Protein AF-A0A419HDY7-F1 (afdb_monomer_lite)

pLDDT: mean 82.27, std 14.5, range [32.28, 96.94]

Foldseek 3Di:
DVPLVVQLVVCVVVVVVVSNVVSVVVVVVVVVVVVVVVPDDDDPPPPPPDPDACLVCDDCVNCVPPDPVRLVVVLVVCVVSVNVSNNVSSVVNSVVVVVVVVVVVVVVVVVVVVVVVVVVVVVVVCCVPVPVPCPDCVPDVLPNPVPPDDPLRSLVVVVLVVLVVLVVVLCVQVVNQFWDPVLVVVVPDSSCLLADFLVVVVHTTDPSNLVVCLVPNRQYSLNSVCVVPVDPVSVVVRVVRCVSGSNPSDD

Radius of gyration: 37.35 Å; chains: 1; bounding box: 82×57×92 Å

Secondary structure (DSSP, 8-state):
-HHHHHHHHHHHHTT-HHHHHHHHHHHHHHHHHHHHHHSS------PPPPPPPGGGG--HHHHTT--HHHHHHHHHHHHHHT-HHHHHHHHHHHHHHHHHHHHHHHHHHHHHHHHHHHHHHHHHHHHHHTSTT--STTT-GGG-TTS---HHHHHHHHHHHHHHHHHHHHHHHTTT--B-HHHHHTT--TTHHHHS-HHHHHHHB-HHHHHHHHHH----HHHHHHHHH--HHHHHHHHHHHHHTTTT---

Sequence (251 aa):
MAKYERKLQAANAAEDWDRVDRYAGFVERDSTMLEEIDGGPGYGLTPPAVPESMAAGYTWESTIDWTDEQLSTAYVERIESGDEAAADVLEQLMNQRDQLDRNRDAAIATMLQERQDQERAAFDSWTTQTGNGDLSPLSNPSRRPERRRSPDQVCREEYDTYVSMSYLSAEQDCRGHLLSAEGQARGVDPQTLFSGPARIAEKYASDELKSWWGRNGRVTYIEWKYQWFGRESDRVAARSAKHASYGEYVA

Structure (mmCIF, N/CA/C/O backbone):
data_AF-A0A419HDY7-F1
#
_entry.id   AF-A0A419HDY7-F1
#
loop_
_atom_site.group_PDB
_atom_site.id
_atom_site.type_symbol
_atom_site.label_atom_id
_atom_site.label_alt_id
_atom_site.label_comp_id
_atom_site.label_asym_id
_atom_site.label_entity_id
_atom_site.label_seq_id
_atom_site.pdbx_PDB_ins_code
_atom_site.Cartn_x
_atom_site.Cartn_y
_atom_site.Cartn_z
_atom_site.occupancy
_atom_site.B_iso_or_equiv
_atom_site.auth_seq_id
_atom_site.auth_comp_id
_atom_site.auth_asym_id
_atom_site.auth_atom_id
_atom_site.pdbx_PDB_model_num
ATOM 1 N N . MET A 1 1 ? 34.251 -9.701 -52.463 1.00 58.19 1 MET A N 1
ATOM 2 C CA . MET A 1 1 ? 34.113 -8.305 -52.967 1.00 58.19 1 MET A CA 1
ATOM 3 C C . MET A 1 1 ? 32.663 -7.859 -53.230 1.00 58.19 1 MET A C 1
ATOM 5 O O . MET A 1 1 ? 32.088 -7.263 -52.329 1.00 58.19 1 MET A O 1
ATOM 9 N N . ALA A 1 2 ? 31.998 -8.188 -54.352 1.00 69.25 2 ALA A N 1
ATOM 10 C CA . ALA A 1 2 ? 30.709 -7.551 -54.726 1.00 69.25 2 ALA A CA 1
ATOM 11 C C . ALA A 1 2 ? 29.505 -7.757 -53.763 1.00 69.25 2 ALA A C 1
ATOM 13 O O . ALA A 1 2 ? 28.524 -7.013 -53.830 1.00 69.25 2 ALA A O 1
ATOM 14 N N . LYS A 1 3 ? 29.539 -8.769 -52.879 1.00 75.19 3 LYS A N 1
ATOM 15 C CA . LYS A 1 3 ? 28.457 -9.074 -51.915 1.00 75.19 3 LYS A CA 1
ATOM 16 C C . LYS A 1 3 ? 28.459 -8.103 -50.727 1.00 75.19 3 LYS A C 1
ATOM 18 O O . LYS A 1 3 ? 27.405 -7.566 -50.390 1.00 75.19 3 LYS A O 1
ATOM 23 N N . TYR A 1 4 ? 29.624 -7.854 -50.123 1.00 84.44 4 TYR A N 1
ATOM 24 C CA . TYR A 1 4 ? 29.740 -6.953 -48.970 1.00 84.44 4 TYR A CA 1
ATOM 25 C C . TYR A 1 4 ? 29.685 -5.485 -49.376 1.00 84.44 4 TYR A C 1
ATOM 27 O O . TYR A 1 4 ? 29.141 -4.694 -48.623 1.00 84.44 4 TYR A O 1
ATOM 35 N N . GLU A 1 5 ? 30.109 -5.128 -50.589 1.00 84.31 5 GLU A N 1
ATOM 36 C CA . GLU A 1 5 ? 29.936 -3.765 -51.108 1.00 84.31 5 GLU A CA 1
ATOM 37 C C . GLU A 1 5 ? 28.459 -3.361 -51.201 1.00 84.31 5 GLU A C 1
ATOM 39 O O . GLU A 1 5 ? 28.095 -2.258 -50.804 1.00 84.31 5 GLU A O 1
ATOM 44 N N . ARG A 1 6 ? 27.573 -4.263 -51.652 1.00 86.12 6 ARG A N 1
ATOM 45 C CA . ARG A 1 6 ? 26.125 -3.987 -51.686 1.00 86.12 6 ARG A CA 1
ATOM 46 C C . ARG A 1 6 ? 25.520 -3.887 -50.287 1.00 86.12 6 ARG A C 1
ATOM 48 O O . ARG A 1 6 ? 24.673 -3.028 -50.061 1.00 86.12 6 ARG A O 1
ATOM 55 N N . LYS A 1 7 ? 25.944 -4.748 -49.352 1.00 86.94 7 LYS A N 1
ATOM 56 C CA . LYS A 1 7 ? 25.483 -4.704 -47.952 1.00 86.94 7 LYS A CA 1
ATOM 57 C C . LYS A 1 7 ? 25.999 -3.450 -47.228 1.00 86.94 7 LYS A C 1
ATOM 59 O O . LYS A 1 7 ? 25.231 -2.820 -46.510 1.00 86.94 7 LYS A O 1
ATOM 64 N N . LEU A 1 8 ? 27.237 -3.033 -47.494 1.00 88.12 8 LEU A N 1
ATOM 65 C CA . LEU A 1 8 ? 27.833 -1.785 -47.014 1.00 88.12 8 LEU A CA 1
ATOM 66 C C . LEU A 1 8 ? 27.081 -0.566 -47.562 1.00 88.12 8 LEU A C 1
ATOM 68 O O . LEU A 1 8 ? 26.732 0.330 -46.802 1.00 88.12 8 LEU A O 1
ATOM 72 N N . GLN A 1 9 ? 26.765 -0.555 -48.860 1.00 87.81 9 GLN A N 1
ATOM 73 C CA . GLN A 1 9 ? 25.963 0.507 -49.478 1.00 87.81 9 GLN A CA 1
ATOM 74 C C . GLN A 1 9 ? 24.548 0.583 -48.889 1.00 87.81 9 GLN A C 1
ATOM 76 O O . GLN A 1 9 ? 24.058 1.681 -48.635 1.00 87.81 9 GLN A O 1
ATOM 81 N N . ALA A 1 10 ? 23.905 -0.560 -48.634 1.00 88.31 10 ALA A N 1
ATOM 82 C CA . ALA A 1 10 ? 22.583 -0.609 -48.012 1.00 88.31 10 ALA A CA 1
ATOM 83 C C . ALA A 1 10 ? 22.602 -0.150 -46.542 1.00 88.31 10 ALA A C 1
ATOM 85 O O . ALA A 1 10 ? 21.722 0.603 -46.137 1.00 88.31 10 ALA A O 1
ATOM 86 N N . ALA A 1 11 ? 23.613 -0.552 -45.764 1.00 87.25 11 ALA A N 1
ATOM 87 C CA . ALA A 1 11 ? 2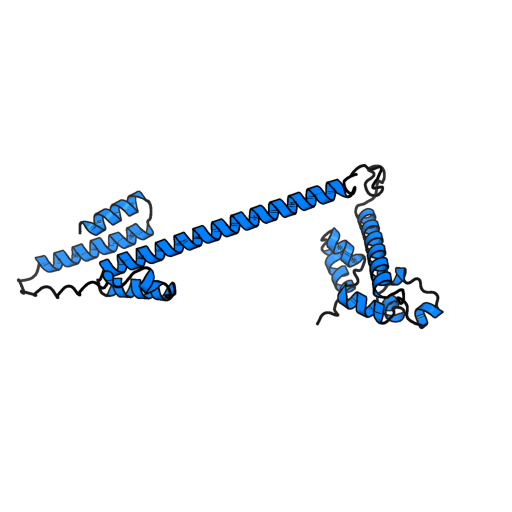3.792 -0.111 -44.379 1.00 87.25 11 ALA A CA 1
ATOM 88 C C . ALA A 1 11 ? 24.078 1.396 -44.291 1.00 87.25 11 ALA A C 1
ATOM 90 O O . ALA A 1 11 ? 23.487 2.089 -43.468 1.00 87.25 11 ALA A O 1
ATOM 91 N N . ASN A 1 12 ? 24.908 1.917 -45.200 1.00 88.69 12 ASN A N 1
ATOM 92 C CA . ASN A 1 12 ? 25.199 3.345 -45.295 1.00 88.69 12 ASN A CA 1
ATOM 93 C C . ASN A 1 12 ? 23.947 4.158 -45.673 1.00 88.69 12 ASN A C 1
ATOM 95 O O . ASN A 1 12 ? 23.689 5.207 -45.096 1.00 88.69 12 ASN A O 1
ATOM 99 N N . ALA A 1 13 ? 23.119 3.650 -46.593 1.00 91.31 13 ALA A N 1
ATOM 100 C CA . ALA A 1 13 ? 21.850 4.285 -46.955 1.00 91.31 13 ALA A CA 1
ATOM 101 C C . ALA A 1 13 ? 20.815 4.293 -45.811 1.00 91.31 13 ALA A C 1
ATOM 103 O O . ALA A 1 13 ? 19.910 5.124 -45.823 1.00 91.31 13 ALA A O 1
ATOM 104 N N . ALA A 1 14 ? 20.938 3.376 -44.848 1.00 88.81 14 ALA A N 1
ATOM 105 C CA . ALA A 1 14 ? 20.083 3.279 -43.667 1.00 88.81 14 ALA A CA 1
ATOM 106 C C . ALA A 1 14 ? 20.657 3.996 -42.428 1.00 88.81 14 ALA A C 1
ATOM 108 O O . ALA A 1 14 ? 20.037 3.934 -41.370 1.00 88.81 14 ALA A O 1
ATOM 109 N N . GLU A 1 15 ? 21.825 4.643 -42.549 1.00 93.12 15 GLU A N 1
ATOM 110 C CA . GLU A 1 15 ? 22.557 5.289 -41.444 1.00 93.12 15 GLU A CA 1
ATOM 111 C C . GLU A 1 15 ? 22.852 4.344 -40.253 1.00 93.12 15 GLU A C 1
ATOM 113 O O . GLU A 1 15 ? 23.009 4.776 -39.111 1.00 93.12 15 GLU A O 1
ATOM 118 N N . ASP A 1 16 ? 22.952 3.036 -40.517 1.00 90.31 16 ASP A N 1
ATOM 119 C CA . ASP A 1 16 ? 23.250 1.994 -39.525 1.00 90.31 16 ASP A CA 1
ATOM 120 C C . ASP A 1 16 ? 24.775 1.824 -39.392 1.00 90.31 16 ASP A C 1
ATOM 122 O O . ASP A 1 16 ? 25.395 0.958 -40.019 1.00 90.31 16 ASP A O 1
ATOM 126 N N . TRP A 1 17 ? 25.394 2.722 -38.617 1.00 85.12 17 TRP A N 1
ATOM 127 C CA . TRP A 1 17 ? 26.853 2.841 -38.494 1.00 85.12 17 TRP A CA 1
ATOM 128 C C . TRP A 1 17 ? 27.533 1.591 -37.920 1.00 85.12 17 TRP A C 1
ATOM 130 O O . TRP A 1 17 ? 28.636 1.253 -38.350 1.00 85.12 17 TRP A O 1
ATOM 140 N N . ASP A 1 18 ? 26.855 0.853 -37.037 1.00 84.19 18 ASP A N 1
ATOM 141 C CA . ASP A 1 18 ? 27.367 -0.405 -36.479 1.00 84.19 18 ASP A CA 1
ATOM 142 C C . ASP A 1 18 ? 27.473 -1.492 -37.562 1.00 84.19 18 ASP A C 1
ATOM 144 O O . ASP A 1 18 ? 28.437 -2.266 -37.603 1.00 84.19 18 ASP A O 1
ATOM 148 N N . ARG A 1 19 ? 26.506 -1.546 -38.490 1.00 79.19 19 ARG A N 1
ATOM 149 C CA . ARG A 1 19 ? 26.596 -2.426 -39.665 1.00 79.19 19 ARG A CA 1
ATOM 150 C C . ARG A 1 19 ? 27.630 -1.951 -40.676 1.00 79.19 19 ARG A C 1
ATOM 152 O O . ARG A 1 19 ? 28.279 -2.797 -41.292 1.00 79.19 19 ARG A O 1
ATOM 159 N N . VAL A 1 20 ? 27.783 -0.641 -40.868 1.00 86.94 20 VAL A N 1
ATOM 160 C CA . VAL A 1 20 ? 28.794 -0.078 -41.779 1.00 86.94 20 VAL A CA 1
ATOM 161 C C . VAL A 1 20 ? 30.196 -0.505 -41.353 1.00 86.94 20 VAL A C 1
ATOM 163 O O . VAL A 1 20 ? 30.927 -1.049 -42.179 1.00 86.94 20 VAL A O 1
ATOM 166 N N . ASP A 1 21 ? 30.539 -0.343 -40.074 1.00 84.38 21 ASP A N 1
ATOM 167 C CA . ASP A 1 21 ? 31.865 -0.686 -39.547 1.00 84.38 21 ASP A CA 1
ATOM 168 C C . ASP A 1 21 ? 32.153 -2.191 -39.692 1.00 84.38 21 ASP A C 1
ATOM 170 O O . ASP A 1 21 ? 33.204 -2.618 -40.178 1.00 84.38 21 ASP A O 1
ATOM 174 N N . ARG A 1 22 ? 31.137 -3.016 -39.409 1.00 82.12 22 ARG A N 1
ATOM 175 C CA . ARG A 1 22 ? 31.209 -4.470 -39.580 1.00 82.12 22 ARG A CA 1
ATOM 176 C C . ARG A 1 22 ? 31.449 -4.883 -41.035 1.00 82.12 22 ARG A C 1
ATOM 178 O O . ARG A 1 22 ? 32.282 -5.750 -41.292 1.00 82.12 22 ARG A O 1
ATOM 185 N N . TYR A 1 23 ? 30.728 -4.302 -41.997 1.00 84.06 23 TYR A N 1
ATOM 186 C CA . TYR A 1 23 ? 30.897 -4.658 -43.410 1.00 84.06 23 TYR A CA 1
ATOM 187 C C . TYR A 1 23 ? 32.169 -4.073 -44.028 1.00 84.06 23 TYR A C 1
ATOM 189 O O . TYR A 1 23 ? 32.748 -4.715 -44.905 1.00 84.06 23 TYR A O 1
ATOM 197 N N . ALA A 1 24 ? 32.635 -2.913 -43.559 1.00 85.31 24 ALA A N 1
ATOM 198 C CA . ALA A 1 24 ? 33.903 -2.328 -43.985 1.00 85.31 24 ALA A CA 1
ATOM 199 C C . ALA A 1 24 ? 35.088 -3.246 -43.640 1.00 85.31 24 ALA A C 1
ATOM 201 O O . ALA A 1 24 ? 35.894 -3.551 -44.520 1.00 85.31 24 ALA A O 1
ATOM 202 N N . GLY A 1 25 ? 35.124 -3.791 -42.417 1.00 83.56 25 GLY A N 1
ATOM 203 C CA . GLY A 1 25 ? 36.164 -4.742 -42.007 1.00 83.56 25 GLY A CA 1
ATOM 204 C C . GLY A 1 25 ? 36.208 -6.019 -42.860 1.00 83.56 25 GLY A C 1
ATOM 205 O O . GLY A 1 25 ? 37.285 -6.540 -43.149 1.00 83.56 25 GLY A O 1
ATOM 206 N N . PHE A 1 26 ? 35.056 -6.511 -43.335 1.00 82.88 26 PHE A N 1
ATOM 207 C CA . PHE A 1 26 ? 35.018 -7.668 -44.239 1.00 82.88 26 PHE A CA 1
ATOM 208 C C . PHE A 1 26 ? 35.546 -7.351 -45.642 1.00 82.88 26 PHE A C 1
ATOM 210 O O . PHE A 1 26 ? 36.247 -8.178 -46.224 1.00 82.88 26 PHE A O 1
ATOM 217 N N . VAL A 1 27 ? 35.255 -6.161 -46.177 1.00 85.38 27 VAL A N 1
ATOM 218 C CA . VAL A 1 27 ? 35.777 -5.725 -47.485 1.00 85.38 27 VAL A CA 1
ATOM 219 C C . VAL A 1 27 ? 37.300 -5.564 -47.445 1.00 85.38 27 VAL A C 1
ATOM 221 O O . VAL A 1 27 ? 37.982 -6.010 -48.365 1.00 85.38 27 VAL A O 1
ATOM 224 N N . GLU A 1 28 ? 37.842 -4.987 -46.372 1.00 83.81 28 GLU A N 1
ATOM 225 C CA . GLU A 1 28 ? 39.287 -4.782 -46.201 1.00 83.81 28 GLU A CA 1
ATOM 226 C C . GLU A 1 28 ? 40.048 -6.111 -46.048 1.00 83.81 28 GLU A C 1
ATOM 228 O O . GLU A 1 28 ? 41.087 -6.322 -46.683 1.00 83.81 28 GLU A O 1
ATOM 233 N N . ARG A 1 29 ? 39.484 -7.061 -45.288 1.00 80.25 29 ARG A N 1
ATOM 234 C CA . ARG A 1 29 ? 40.041 -8.414 -45.143 1.00 80.25 29 ARG A CA 1
ATOM 235 C C . ARG A 1 29 ? 40.063 -9.169 -46.474 1.00 80.25 29 ARG A C 1
ATOM 237 O O . ARG A 1 29 ? 41.083 -9.765 -46.811 1.00 80.25 29 ARG A O 1
ATOM 244 N N . ASP A 1 30 ? 38.965 -9.120 -47.232 1.00 77.69 30 ASP A N 1
ATOM 245 C CA . ASP A 1 30 ? 38.867 -9.733 -48.565 1.00 77.69 30 ASP A CA 1
ATOM 246 C C . ASP A 1 30 ? 39.877 -9.117 -49.547 1.00 77.69 30 ASP A C 1
ATOM 248 O O . ASP A 1 30 ? 40.485 -9.839 -50.338 1.00 77.69 30 ASP A O 1
ATOM 252 N N . SER A 1 31 ? 40.065 -7.793 -49.498 1.00 78.81 31 SER A N 1
ATOM 253 C CA . SER A 1 31 ? 41.035 -7.083 -50.342 1.00 78.81 31 SER A CA 1
ATOM 254 C C . SER A 1 31 ? 42.466 -7.516 -50.030 1.00 78.81 31 SER A C 1
ATOM 256 O O . SER A 1 31 ? 43.223 -7.843 -50.940 1.00 78.81 31 SER A O 1
ATOM 258 N N . THR A 1 32 ? 42.813 -7.599 -48.744 1.00 77.06 32 THR A N 1
ATOM 259 C CA . THR A 1 32 ? 44.144 -8.033 -48.291 1.00 77.06 32 THR A CA 1
ATOM 260 C C . THR A 1 32 ? 44.438 -9.476 -48.712 1.00 77.06 32 THR A C 1
ATOM 262 O O . THR A 1 32 ? 45.524 -9.776 -49.201 1.00 77.06 32 THR A O 1
ATOM 265 N N . MET A 1 33 ? 43.447 -10.369 -48.597 1.00 73.50 33 MET A N 1
ATOM 266 C CA . MET A 1 33 ? 43.577 -11.758 -49.052 1.00 73.50 33 MET A CA 1
ATOM 267 C C . MET A 1 33 ? 43.822 -11.860 -50.563 1.00 73.50 33 MET A C 1
ATOM 269 O O . MET A 1 33 ? 44.578 -12.720 -51.008 1.00 73.50 33 MET A O 1
ATOM 273 N N . LEU A 1 34 ? 43.185 -11.000 -51.364 1.00 68.56 34 LEU A N 1
ATOM 274 C CA . LEU A 1 34 ? 43.377 -10.982 -52.816 1.00 68.56 34 LEU A CA 1
ATOM 275 C C . LEU A 1 34 ? 44.761 -10.450 -53.209 1.00 68.56 34 LEU A C 1
ATOM 277 O O . LEU A 1 34 ? 45.372 -10.998 -54.125 1.00 68.56 34 LEU A O 1
ATOM 281 N N . GLU A 1 35 ? 45.277 -9.444 -52.499 1.00 71.88 35 GLU A N 1
ATOM 282 C CA . GLU A 1 35 ? 46.638 -8.929 -52.708 1.00 71.88 35 GLU A CA 1
ATOM 283 C C . GLU A 1 35 ? 47.717 -9.972 -52.361 1.00 71.88 35 GLU A C 1
ATOM 285 O O . GLU A 1 35 ? 48.710 -10.092 -53.081 1.00 71.88 35 GLU A O 1
ATOM 290 N N . GLU A 1 36 ? 47.509 -10.792 -51.323 1.00 69.19 36 GLU A N 1
ATOM 291 C CA . GLU A 1 36 ? 48.403 -11.916 -50.996 1.00 69.19 36 GLU A CA 1
ATOM 292 C C . GLU A 1 36 ? 48.386 -13.032 -52.054 1.00 69.19 36 GLU A C 1
ATOM 294 O O . GLU A 1 36 ? 49.408 -13.686 -52.280 1.00 69.19 36 GLU A O 1
ATOM 299 N N . ILE A 1 37 ? 47.253 -13.243 -52.731 1.00 62.47 37 ILE A N 1
ATOM 300 C CA . ILE A 1 37 ? 47.113 -14.260 -53.783 1.00 62.47 37 ILE A CA 1
ATOM 301 C C . ILE A 1 37 ? 47.802 -13.825 -55.089 1.00 62.47 37 ILE A C 1
ATOM 303 O O . ILE A 1 37 ? 48.375 -14.672 -55.775 1.00 62.47 37 ILE A O 1
ATOM 307 N N . ASP A 1 38 ? 47.795 -12.531 -55.426 1.00 60.31 38 ASP A N 1
ATOM 308 C CA . ASP A 1 38 ? 48.355 -12.013 -56.689 1.00 60.31 38 ASP A CA 1
ATOM 309 C C . ASP A 1 38 ? 49.889 -11.788 -56.633 1.00 60.31 38 ASP A C 1
ATOM 311 O O . ASP A 1 38 ? 50.555 -11.666 -57.662 1.00 60.31 38 ASP A O 1
ATOM 315 N N . GLY A 1 39 ? 50.486 -11.780 -55.431 1.00 58.34 39 GLY A N 1
ATOM 316 C CA . GLY A 1 39 ? 51.917 -11.508 -55.212 1.00 58.34 39 GLY A CA 1
ATOM 317 C C . GLY A 1 39 ? 52.858 -12.723 -55.097 1.00 58.34 39 GLY A C 1
ATOM 318 O O . GLY A 1 39 ? 54.076 -12.536 -55.020 1.00 58.34 39 GLY A O 1
ATOM 319 N N . GLY A 1 40 ? 52.349 -13.961 -55.060 1.00 54.44 40 GLY A N 1
ATOM 320 C CA . GLY A 1 40 ? 53.140 -15.169 -54.762 1.00 54.44 40 GLY A CA 1
ATOM 321 C C . GLY A 1 40 ? 53.384 -16.100 -55.966 1.00 54.44 40 GLY A C 1
ATOM 322 O O . GLY A 1 40 ? 52.490 -16.281 -56.791 1.00 54.44 40 GLY A O 1
ATOM 323 N N . PRO A 1 41 ? 54.562 -16.755 -56.094 1.00 49.72 41 PRO A N 1
ATOM 324 C CA . PRO A 1 41 ? 54.811 -17.723 -57.164 1.00 49.72 41 PRO A CA 1
ATOM 325 C C . PRO A 1 41 ? 53.842 -18.904 -57.033 1.00 49.72 41 PRO A C 1
ATOM 327 O O . PRO A 1 41 ? 53.769 -19.531 -55.979 1.00 49.72 41 PRO A O 1
ATOM 330 N N . GLY A 1 42 ? 53.098 -19.180 -58.109 1.00 52.88 42 GLY A N 1
ATOM 331 C CA . GLY A 1 42 ? 51.958 -20.096 -58.143 1.00 52.88 42 GLY A CA 1
ATOM 332 C C . GLY A 1 42 ? 52.208 -21.458 -57.495 1.00 52.88 42 GLY A C 1
ATOM 333 O O . GLY A 1 42 ? 52.754 -22.371 -58.114 1.00 52.88 42 GLY A O 1
ATOM 334 N N . TYR A 1 43 ? 51.722 -21.611 -56.265 1.00 47.41 43 TYR A N 1
ATOM 335 C CA . TYR A 1 43 ? 51.471 -22.908 -55.657 1.00 47.41 43 TYR A CA 1
ATOM 336 C C . TYR A 1 43 ? 50.054 -23.328 -56.036 1.00 47.41 43 TYR A C 1
ATOM 338 O O . TYR A 1 43 ? 49.088 -22.641 -55.713 1.00 47.41 43 TYR A O 1
ATOM 346 N N . GLY A 1 44 ? 49.929 -24.461 -56.730 1.00 50.62 44 GLY A N 1
ATOM 347 C CA . GLY A 1 44 ? 48.658 -25.128 -57.008 1.00 50.62 44 GLY A CA 1
ATOM 348 C C . GLY A 1 44 ? 48.022 -25.673 -55.730 1.00 50.62 44 GLY A C 1
ATOM 349 O O . GLY A 1 44 ? 47.957 -26.883 -55.531 1.00 50.62 44 GLY A O 1
ATOM 350 N N . LEU A 1 45 ? 47.580 -24.778 -54.848 1.00 48.62 45 LEU A N 1
ATOM 351 C CA . LEU A 1 45 ? 46.691 -25.108 -53.750 1.00 48.62 45 LEU A CA 1
ATOM 352 C C . LEU A 1 45 ? 45.333 -25.405 -54.374 1.00 48.62 45 LEU A C 1
ATOM 354 O O . LEU A 1 45 ? 44.594 -24.504 -54.767 1.00 48.62 45 LEU A O 1
ATOM 358 N N . THR A 1 46 ? 45.027 -26.693 -54.511 1.00 53.34 46 THR A N 1
ATOM 359 C CA . THR A 1 46 ? 43.651 -27.164 -54.667 1.00 53.34 46 THR A CA 1
ATOM 360 C C . THR A 1 46 ? 42.803 -26.389 -53.655 1.00 53.34 46 THR A C 1
ATOM 362 O O . THR A 1 46 ? 43.150 -26.436 -52.469 1.00 53.34 46 THR A O 1
ATOM 365 N N . PRO A 1 47 ? 41.763 -25.643 -54.077 1.00 56.41 47 PRO A N 1
ATOM 366 C CA . PRO A 1 47 ? 40.911 -24.929 -53.138 1.00 56.41 47 PRO A CA 1
ATOM 367 C C . PRO A 1 47 ? 40.457 -25.928 -52.069 1.00 56.41 47 PRO A C 1
ATOM 369 O O . PRO A 1 47 ? 40.063 -27.039 -52.449 1.00 56.41 47 PRO A O 1
ATOM 372 N N . PRO A 1 48 ? 40.559 -25.612 -50.764 1.00 54.59 48 PRO A N 1
ATOM 373 C CA . PRO A 1 48 ? 39.991 -26.487 -49.750 1.00 54.59 48 PRO A CA 1
ATOM 374 C C . PRO A 1 48 ? 38.536 -26.745 -50.140 1.00 54.59 48 PRO A C 1
ATOM 376 O O . PRO A 1 48 ? 37.821 -25.812 -50.513 1.00 54.59 48 PRO A O 1
ATOM 379 N N . ALA A 1 49 ? 38.138 -28.019 -50.158 1.00 54.41 49 ALA A N 1
ATOM 380 C CA . ALA A 1 49 ? 36.778 -28.402 -50.503 1.00 54.41 49 ALA A CA 1
ATOM 381 C C . ALA A 1 49 ? 35.822 -27.568 -49.644 1.00 54.41 49 ALA A C 1
ATOM 383 O O . ALA A 1 49 ? 35.930 -27.590 -48.418 1.00 54.41 49 ALA A O 1
ATOM 384 N N . VAL A 1 50 ? 34.952 -26.787 -50.292 1.00 57.06 50 VAL A N 1
ATOM 385 C CA . VAL A 1 50 ? 33.942 -25.992 -49.591 1.00 57.06 50 VAL A CA 1
ATOM 386 C C . VAL A 1 50 ? 33.139 -26.982 -48.744 1.00 57.06 50 VAL A C 1
ATOM 388 O O . VAL A 1 50 ? 32.618 -27.942 -49.321 1.00 57.06 50 VAL A O 1
ATOM 391 N N . PRO A 1 51 ? 33.099 -26.835 -47.407 1.00 61.59 51 PRO A N 1
ATOM 392 C CA . PRO A 1 51 ? 32.329 -27.748 -46.577 1.00 61.59 51 PRO A CA 1
ATOM 393 C C . PRO A 1 51 ? 30.872 -27.724 -47.046 1.00 61.59 51 PRO A C 1
ATOM 395 O O . PRO A 1 51 ? 30.346 -26.667 -47.403 1.00 61.59 51 PRO A O 1
ATOM 398 N N . GLU A 1 52 ? 30.237 -28.895 -47.108 1.00 73.62 52 GLU A N 1
ATOM 399 C CA . GLU A 1 52 ? 28.820 -28.987 -47.456 1.00 73.62 52 GLU A CA 1
ATOM 400 C C . GLU A 1 52 ? 28.021 -28.123 -46.476 1.00 73.62 52 GLU A C 1
ATOM 402 O O . GLU A 1 52 ? 28.118 -28.297 -45.261 1.00 73.62 52 GLU A O 1
ATOM 407 N N . SER A 1 53 ? 27.281 -27.151 -47.012 1.00 80.12 53 SER A N 1
ATOM 408 C CA . SER A 1 53 ? 26.540 -26.211 -46.179 1.00 80.12 53 SER A CA 1
ATOM 409 C C . SER A 1 53 ? 25.455 -26.937 -45.392 1.00 80.12 53 SER A C 1
ATOM 411 O O . SER A 1 53 ? 24.641 -27.678 -45.949 1.00 80.12 53 SER A O 1
ATOM 413 N N . MET A 1 54 ? 25.396 -26.656 -44.096 1.00 83.94 54 MET A N 1
ATOM 414 C CA . MET A 1 54 ? 24.402 -27.205 -43.179 1.00 83.94 54 MET A CA 1
ATOM 415 C C . MET A 1 54 ? 23.073 -26.438 -43.228 1.00 83.94 54 MET A C 1
ATOM 417 O O . MET A 1 54 ? 22.160 -26.750 -42.465 1.00 83.94 54 MET A O 1
ATOM 421 N N . ALA A 1 55 ? 22.926 -25.458 -44.129 1.00 85.06 55 ALA A N 1
ATOM 422 C CA . ALA A 1 55 ? 21.754 -24.587 -44.228 1.00 85.06 55 ALA A CA 1
ATOM 423 C C . ALA A 1 55 ? 20.424 -25.353 -44.310 1.00 85.06 55 ALA A C 1
ATOM 425 O O . ALA A 1 55 ? 19.454 -24.973 -43.663 1.00 85.06 55 ALA A O 1
ATOM 426 N N . ALA A 1 56 ? 20.388 -26.468 -45.046 1.00 87.62 56 ALA A N 1
ATOM 427 C CA . ALA A 1 56 ? 19.183 -27.284 -45.198 1.00 87.62 56 ALA A CA 1
ATOM 428 C C . ALA A 1 56 ? 18.726 -27.969 -43.893 1.00 87.62 56 ALA A C 1
ATOM 430 O O . ALA A 1 56 ? 17.575 -28.388 -43.796 1.00 87.62 56 ALA A O 1
ATOM 431 N N . GLY A 1 57 ? 19.611 -28.095 -42.897 1.00 87.94 57 GLY A N 1
ATOM 432 C CA . GLY A 1 57 ? 19.297 -28.676 -41.591 1.00 87.94 57 GLY A CA 1
ATOM 433 C C . GLY A 1 57 ? 18.640 -27.696 -40.613 1.00 87.94 57 GLY A C 1
ATOM 434 O O . GLY A 1 57 ? 18.031 -28.133 -39.633 1.00 87.94 57 GLY A O 1
ATOM 435 N N . TYR A 1 58 ? 18.728 -26.390 -40.873 1.00 91.75 58 TYR A N 1
ATOM 436 C CA . TYR A 1 58 ? 18.163 -25.348 -40.020 1.00 91.75 58 TYR A CA 1
ATOM 437 C C . TYR A 1 58 ? 16.806 -24.915 -40.572 1.00 91.75 58 TYR A C 1
ATOM 439 O O . TYR A 1 58 ? 16.700 -24.149 -41.522 1.00 91.75 58 TYR A O 1
ATOM 447 N N . THR A 1 59 ? 15.746 -25.442 -39.976 1.00 92.38 59 THR A N 1
ATOM 448 C CA . THR A 1 59 ? 14.354 -25.142 -40.322 1.00 92.38 59 THR A CA 1
ATOM 449 C C . THR A 1 59 ? 13.621 -24.691 -39.069 1.00 92.38 59 THR A C 1
ATOM 451 O O . THR A 1 59 ? 14.123 -24.860 -37.952 1.00 92.38 59 THR A O 1
ATOM 454 N N . TRP A 1 60 ? 12.427 -24.127 -39.238 1.00 88.50 60 TRP A N 1
ATOM 455 C CA . TRP A 1 60 ? 11.580 -23.779 -38.101 1.00 88.50 60 TRP A CA 1
ATOM 456 C C . TRP A 1 60 ? 11.314 -25.007 -37.222 1.00 88.50 60 TRP A C 1
ATOM 458 O O . TRP A 1 60 ? 11.450 -24.949 -36.004 1.00 88.50 60 TRP A O 1
ATOM 468 N N . GLU A 1 61 ? 11.019 -26.144 -37.847 1.00 91.19 61 GLU A N 1
ATOM 469 C CA . GLU A 1 61 ? 10.698 -27.397 -37.175 1.00 91.19 61 GLU A CA 1
ATOM 470 C C . GLU A 1 61 ? 11.902 -27.987 -36.436 1.00 91.19 61 GLU A C 1
ATOM 472 O O . GLU A 1 61 ? 11.748 -28.482 -35.323 1.00 91.19 61 GLU A O 1
ATOM 477 N N . SER A 1 62 ? 13.104 -27.927 -37.021 1.00 92.06 62 SER A N 1
ATOM 478 C CA . SER A 1 62 ? 14.307 -28.486 -36.384 1.00 92.06 62 SER A CA 1
ATOM 479 C C . SER A 1 62 ? 14.853 -27.627 -35.245 1.00 92.06 62 SER A C 1
ATOM 481 O O . SER A 1 62 ? 15.601 -28.130 -34.407 1.00 92.06 62 SER A O 1
ATOM 483 N N . THR A 1 63 ? 14.472 -26.350 -35.198 1.00 92.50 63 THR A N 1
ATOM 484 C CA . THR A 1 63 ? 14.946 -25.396 -34.190 1.00 92.50 63 THR A CA 1
ATOM 485 C C . THR A 1 63 ? 13.882 -25.015 -33.172 1.00 92.50 63 THR A C 1
ATOM 487 O O . THR A 1 63 ? 14.192 -24.284 -32.239 1.00 92.50 63 THR A O 1
ATOM 490 N N . ILE A 1 64 ? 12.642 -25.502 -33.294 1.00 90.69 64 ILE A N 1
ATOM 491 C CA . ILE A 1 64 ? 11.513 -25.069 -32.456 1.00 90.69 64 ILE A CA 1
ATOM 492 C C . ILE A 1 64 ? 11.785 -25.193 -30.948 1.00 90.69 64 ILE A C 1
ATOM 494 O O . ILE A 1 64 ? 11.437 -24.286 -30.198 1.00 90.69 64 ILE A O 1
ATOM 498 N N . ASP A 1 65 ? 12.481 -26.251 -30.527 1.00 93.38 65 ASP A N 1
ATOM 499 C CA . ASP A 1 65 ? 12.819 -26.511 -29.120 1.00 93.38 65 ASP A CA 1
ATOM 500 C C . ASP A 1 65 ? 14.114 -25.819 -28.661 1.00 93.38 65 ASP A C 1
ATOM 502 O O . ASP A 1 65 ? 14.522 -25.953 -27.507 1.00 93.38 65 ASP A O 1
ATOM 506 N N . TRP A 1 66 ? 14.796 -25.107 -29.559 1.00 94.25 66 TRP A N 1
ATOM 507 C CA . TRP A 1 66 ? 16.045 -24.427 -29.238 1.00 94.25 66 TRP A CA 1
ATOM 508 C C . TRP A 1 66 ? 15.770 -23.122 -28.507 1.00 94.25 66 TRP A C 1
ATOM 510 O O . TRP A 1 66 ? 14.877 -22.358 -28.886 1.00 94.25 66 TRP A O 1
ATOM 520 N N . THR A 1 67 ? 16.594 -22.835 -27.505 1.00 95.31 67 THR A N 1
ATOM 521 C CA . THR A 1 67 ? 16.625 -21.527 -26.850 1.00 95.31 67 THR A CA 1
ATOM 522 C C . THR A 1 67 ? 17.300 -20.483 -27.744 1.00 95.31 67 THR A C 1
ATOM 524 O O . THR A 1 67 ? 18.070 -20.817 -28.649 1.00 95.31 67 THR A O 1
ATOM 527 N N . ASP A 1 68 ? 17.067 -19.200 -27.468 1.00 89.06 68 ASP A N 1
ATOM 528 C CA . ASP A 1 68 ? 17.700 -18.105 -28.222 1.00 89.06 68 ASP A CA 1
ATOM 529 C C . ASP A 1 68 ? 19.228 -18.088 -28.039 1.00 89.06 68 ASP A C 1
ATOM 531 O O . ASP A 1 68 ? 19.985 -17.751 -28.951 1.00 89.06 68 ASP A O 1
ATOM 535 N N . GLU A 1 69 ? 19.710 -18.547 -26.883 1.00 92.81 69 GLU A N 1
ATOM 536 C CA . GLU A 1 69 ? 21.137 -18.752 -26.616 1.00 92.81 69 GLU A CA 1
ATOM 537 C C . GLU A 1 69 ? 21.728 -19.875 -27.487 1.00 92.81 69 GLU A C 1
ATOM 539 O O . GLU A 1 69 ? 22.833 -19.749 -28.012 1.00 92.81 69 GLU A O 1
ATOM 544 N N . GLN A 1 70 ? 20.978 -20.956 -27.715 1.00 92.69 70 GLN A N 1
ATOM 545 C CA . GLN A 1 70 ? 21.405 -22.045 -28.599 1.00 92.69 70 GLN A CA 1
ATOM 546 C C . GLN A 1 70 ? 21.413 -21.615 -30.070 1.00 92.69 70 GLN A C 1
ATOM 548 O O . GLN A 1 70 ? 22.354 -21.940 -30.794 1.00 92.69 70 GLN A O 1
ATOM 553 N N . LEU A 1 71 ? 20.408 -20.849 -30.508 1.00 92.62 71 LEU A N 1
ATOM 554 C CA . LEU A 1 71 ? 20.364 -20.291 -31.863 1.00 92.62 71 LEU A CA 1
ATOM 555 C C . LEU A 1 71 ? 21.504 -19.303 -32.119 1.00 92.62 71 LEU A C 1
ATOM 557 O O . LEU A 1 71 ? 22.176 -19.396 -33.147 1.00 92.62 71 LEU A O 1
ATOM 561 N N . SER A 1 72 ? 21.755 -18.393 -31.177 1.00 91.69 72 SER A N 1
ATOM 562 C CA . SER A 1 72 ? 22.846 -17.420 -31.286 1.00 91.69 72 SER A CA 1
ATOM 563 C C . SER A 1 72 ? 24.221 -18.088 -31.247 1.00 91.69 72 SER A C 1
ATOM 565 O O . SER A 1 72 ? 25.084 -17.738 -32.050 1.00 91.69 72 SER A O 1
ATOM 567 N N . THR A 1 73 ? 24.413 -19.102 -30.399 1.00 94.69 73 THR A N 1
ATOM 568 C CA . THR A 1 73 ? 25.654 -19.895 -30.368 1.00 94.69 73 THR A CA 1
ATOM 569 C C . THR A 1 73 ? 25.884 -20.604 -31.701 1.00 94.69 73 THR A C 1
ATOM 571 O O . THR A 1 73 ? 26.949 -20.459 -32.299 1.00 94.69 73 THR A O 1
ATOM 574 N N . ALA A 1 74 ? 24.872 -21.303 -32.226 1.00 92.88 74 ALA A N 1
ATOM 575 C CA . ALA A 1 74 ? 24.978 -21.984 -33.514 1.00 92.88 74 ALA A CA 1
ATOM 576 C C . ALA A 1 74 ? 25.276 -21.005 -34.659 1.00 92.88 74 ALA A C 1
ATOM 578 O O . ALA A 1 74 ? 26.074 -21.318 -35.541 1.00 92.88 74 ALA A O 1
ATOM 579 N N . TYR A 1 75 ? 24.679 -19.812 -34.630 1.00 93.12 75 TYR A N 1
ATOM 580 C CA . TYR A 1 75 ? 24.942 -18.754 -35.602 1.00 93.12 75 TYR A CA 1
ATOM 581 C C . TYR A 1 75 ? 26.409 -18.296 -35.578 1.00 93.12 75 TYR A C 1
ATOM 583 O O . TYR A 1 75 ? 27.043 -18.237 -36.634 1.00 93.12 75 TYR A O 1
ATOM 591 N N . VAL A 1 76 ? 26.971 -18.038 -34.391 1.00 91.94 76 VAL A N 1
ATOM 592 C CA . VAL A 1 76 ? 28.387 -17.656 -34.234 1.00 91.94 76 VAL A CA 1
ATOM 593 C C . VAL A 1 76 ? 29.311 -18.762 -34.742 1.00 91.94 76 VAL A C 1
ATOM 595 O O . VAL A 1 76 ? 30.192 -18.489 -35.557 1.00 91.94 76 VAL A O 1
ATOM 598 N N . GLU A 1 77 ? 29.061 -20.017 -34.361 1.00 91.62 77 GLU A N 1
ATOM 599 C CA . GLU A 1 77 ? 29.843 -21.163 -34.843 1.00 91.62 77 GLU A CA 1
ATOM 600 C C . GLU A 1 77 ? 29.807 -21.291 -36.373 1.00 91.62 77 GLU A C 1
ATOM 602 O O . GLU A 1 77 ? 30.822 -21.606 -37.000 1.00 91.62 77 GLU A O 1
ATOM 607 N N . ARG A 1 78 ? 28.646 -21.045 -37.004 1.00 92.31 78 ARG A N 1
ATOM 608 C CA . ARG A 1 78 ? 28.531 -21.109 -38.469 1.00 92.31 78 ARG A CA 1
ATOM 609 C C .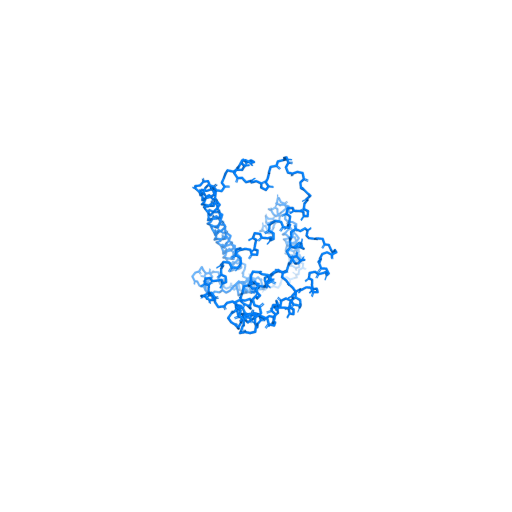 ARG A 1 78 ? 29.342 -20.006 -39.148 1.00 92.31 78 ARG A C 1
ATOM 611 O O . ARG A 1 78 ? 30.030 -20.304 -40.125 1.00 92.31 78 ARG A O 1
ATOM 618 N N . ILE A 1 79 ? 29.342 -18.787 -38.603 1.00 89.06 79 ILE A N 1
ATOM 619 C CA . ILE A 1 79 ? 30.191 -17.689 -39.095 1.00 89.06 79 ILE A CA 1
ATOM 620 C C . ILE A 1 79 ? 31.673 -18.052 -38.992 1.00 89.06 79 ILE A C 1
ATOM 622 O O . ILE A 1 79 ? 32.406 -17.889 -39.966 1.00 89.06 79 ILE A O 1
ATOM 626 N N . GLU A 1 80 ? 32.115 -18.562 -37.841 1.00 88.62 80 GLU A N 1
ATOM 627 C CA . GLU A 1 80 ? 33.517 -18.943 -37.624 1.00 88.62 80 GLU A CA 1
ATOM 628 C C . GLU A 1 80 ? 33.959 -20.079 -38.555 1.00 88.62 80 GLU A C 1
ATOM 630 O O . GLU A 1 80 ? 35.091 -20.085 -39.038 1.00 88.62 80 GLU A O 1
ATOM 635 N N . SER A 1 81 ? 33.049 -21.007 -38.867 1.00 86.81 81 SER A N 1
ATOM 636 C CA . SER A 1 81 ? 33.295 -22.105 -39.811 1.00 86.81 81 SER A CA 1
ATOM 637 C C . SER A 1 81 ? 33.280 -21.695 -41.293 1.00 86.81 81 SER A C 1
ATOM 639 O O . SER A 1 81 ? 33.677 -22.489 -42.145 1.00 86.81 81 SER A O 1
ATOM 641 N N . GLY A 1 82 ? 32.831 -20.476 -41.616 1.00 86.62 82 GLY A N 1
ATOM 642 C CA . GLY A 1 82 ? 32.703 -19.980 -42.991 1.00 86.62 82 GLY A CA 1
ATOM 643 C C . GLY A 1 82 ? 31.461 -20.468 -43.752 1.00 86.62 82 GLY A C 1
ATOM 644 O O . GLY A 1 82 ? 31.342 -20.199 -44.948 1.00 86.62 82 GLY A O 1
ATOM 645 N N . ASP A 1 83 ? 30.519 -21.152 -43.093 1.00 89.19 83 ASP A N 1
ATOM 646 C CA . ASP A 1 83 ? 29.243 -21.583 -43.684 1.00 89.19 83 ASP A CA 1
ATOM 647 C C . ASP A 1 83 ? 28.206 -20.450 -43.628 1.00 89.19 83 ASP A C 1
ATOM 649 O O . ASP A 1 83 ? 27.274 -20.437 -42.817 1.00 89.19 83 ASP A O 1
ATOM 653 N N . GLU A 1 84 ? 28.388 -19.458 -44.502 1.00 85.50 84 GLU A N 1
ATOM 654 C CA . GLU A 1 84 ? 27.530 -18.268 -44.548 1.00 85.50 84 GLU A CA 1
ATOM 655 C C . GLU A 1 84 ? 26.064 -18.592 -44.843 1.00 85.50 84 GLU A C 1
ATOM 657 O O . GLU A 1 84 ? 25.172 -17.907 -44.350 1.00 85.50 84 GLU A O 1
ATOM 662 N N . ALA A 1 85 ? 25.801 -19.625 -45.647 1.00 88.25 85 ALA A N 1
ATOM 663 C CA . ALA A 1 85 ? 24.439 -19.991 -46.013 1.00 88.25 85 ALA A CA 1
ATOM 664 C C . ALA A 1 85 ? 23.662 -20.526 -44.801 1.00 88.25 85 ALA A C 1
ATOM 666 O O . ALA A 1 85 ? 22.486 -20.201 -44.642 1.00 88.25 85 ALA A O 1
ATOM 667 N N . ALA A 1 86 ? 24.309 -21.291 -43.916 1.00 89.75 86 ALA A N 1
ATOM 668 C CA . ALA A 1 86 ? 23.694 -21.721 -42.665 1.00 89.75 86 ALA A CA 1
ATOM 669 C C . ALA A 1 86 ? 23.512 -20.559 -41.674 1.00 89.75 86 ALA A C 1
ATOM 671 O O . ALA A 1 86 ? 22.478 -20.478 -41.008 1.00 89.75 86 ALA A O 1
ATOM 672 N N . ALA A 1 87 ? 24.478 -19.637 -41.609 1.00 89.88 87 ALA A N 1
ATOM 673 C CA . ALA A 1 87 ? 24.377 -18.443 -40.770 1.00 89.88 87 ALA A CA 1
ATOM 674 C C . ALA A 1 87 ? 23.213 -17.525 -41.200 1.00 89.88 87 ALA A C 1
ATOM 676 O O . ALA A 1 87 ? 22.428 -17.107 -40.352 1.00 89.88 87 ALA A O 1
ATOM 677 N N . ASP A 1 88 ? 23.042 -17.280 -42.506 1.00 91.00 88 ASP A N 1
ATOM 678 C CA . ASP A 1 88 ? 21.949 -16.456 -43.050 1.00 91.00 88 ASP A CA 1
ATOM 679 C C . ASP A 1 88 ? 20.560 -17.056 -42.714 1.00 91.00 88 ASP A C 1
ATOM 681 O O . ASP A 1 88 ? 19.605 -16.316 -42.466 1.00 91.00 88 ASP A O 1
ATOM 685 N N . VAL A 1 89 ? 20.425 -18.390 -42.689 1.00 93.00 89 VAL A N 1
ATOM 686 C CA . VAL A 1 89 ? 19.172 -19.075 -42.308 1.00 93.00 89 VAL A CA 1
ATOM 687 C C . VAL A 1 89 ? 18.890 -18.933 -40.809 1.00 93.00 89 VAL A C 1
ATOM 689 O O . VAL A 1 89 ? 17.759 -18.637 -40.422 1.00 93.00 89 VAL A O 1
ATOM 692 N N . LEU A 1 90 ? 19.908 -19.090 -39.960 1.00 92.38 90 LEU A N 1
ATOM 693 C CA . LEU A 1 90 ? 19.776 -18.900 -38.512 1.00 92.38 90 LEU A CA 1
ATOM 694 C C . LEU A 1 90 ? 19.429 -17.445 -38.151 1.00 92.38 90 LEU A C 1
ATOM 696 O O . LEU A 1 90 ? 18.573 -17.220 -37.297 1.00 92.38 90 LEU A O 1
ATOM 700 N N . GLU A 1 91 ? 20.017 -16.459 -38.837 1.00 92.88 91 GLU A N 1
ATOM 701 C CA . GLU A 1 91 ? 19.662 -15.040 -38.673 1.00 92.88 91 GLU A CA 1
ATOM 702 C C . GLU A 1 91 ? 18.193 -14.777 -39.045 1.00 92.88 91 GLU A C 1
ATOM 704 O O . GLU A 1 91 ? 17.478 -14.077 -38.324 1.00 92.88 91 GLU A O 1
ATOM 709 N N . GLN A 1 92 ? 17.705 -15.365 -40.141 1.00 93.19 92 GLN A N 1
ATOM 710 C CA . GLN A 1 92 ? 16.297 -15.254 -40.538 1.00 93.19 92 GLN A CA 1
ATOM 711 C C . GLN A 1 92 ? 15.351 -15.866 -39.500 1.00 93.19 92 GLN A C 1
ATOM 713 O O . GLN A 1 92 ? 14.332 -15.253 -39.179 1.00 93.19 92 GLN A O 1
ATOM 718 N N . LEU A 1 93 ? 15.699 -17.029 -38.940 1.00 93.62 93 LEU A N 1
ATOM 719 C CA . LEU A 1 93 ? 14.909 -17.684 -37.895 1.00 93.62 93 LEU A CA 1
ATOM 720 C C . LEU A 1 93 ? 14.824 -16.835 -36.620 1.00 93.62 93 LEU A C 1
ATOM 722 O O . LEU A 1 93 ? 13.730 -16.667 -36.081 1.00 93.62 93 LEU A O 1
ATOM 726 N N . MET A 1 94 ? 15.943 -16.258 -36.167 1.00 93.81 94 MET A N 1
ATOM 727 C CA . MET A 1 94 ? 15.957 -15.357 -35.006 1.00 93.81 94 MET A CA 1
ATOM 728 C C . MET A 1 94 ? 15.080 -14.120 -35.248 1.00 93.81 94 MET A C 1
ATOM 730 O O . MET A 1 94 ? 14.206 -13.814 -34.441 1.00 93.81 94 MET A O 1
ATOM 734 N N . ASN A 1 95 ? 15.213 -13.468 -36.408 1.00 92.50 95 ASN A N 1
ATOM 735 C CA . ASN A 1 95 ? 14.380 -12.313 -36.761 1.00 92.50 95 ASN A CA 1
ATOM 736 C C . ASN A 1 95 ? 12.881 -12.656 -36.826 1.00 92.50 95 ASN A C 1
ATOM 738 O O . ASN A 1 95 ? 12.033 -11.850 -36.437 1.00 92.50 95 ASN A O 1
ATOM 742 N N . GLN A 1 96 ? 12.542 -13.848 -37.321 1.00 91.44 96 GLN A N 1
ATOM 743 C CA . GLN A 1 96 ? 11.160 -14.314 -37.382 1.00 91.44 96 GLN A CA 1
ATOM 744 C C . GLN A 1 96 ? 10.574 -14.542 -35.979 1.00 91.44 96 GLN A C 1
ATOM 746 O O . GLN A 1 96 ? 9.414 -14.195 -35.750 1.00 91.44 96 GLN A O 1
ATOM 751 N N . ARG A 1 97 ? 11.361 -15.079 -35.035 1.00 92.56 97 ARG A N 1
ATOM 752 C CA . ARG A 1 97 ? 10.954 -15.241 -33.627 1.00 92.56 97 ARG A CA 1
ATOM 753 C C . ARG A 1 97 ? 10.716 -13.906 -32.945 1.00 92.56 97 ARG A C 1
ATOM 755 O O . ARG A 1 97 ? 9.621 -13.687 -32.435 1.00 92.56 97 ARG A O 1
ATOM 762 N N . ASP A 1 98 ? 11.667 -12.985 -33.062 1.00 91.69 98 ASP A N 1
ATOM 763 C CA . ASP A 1 98 ? 11.536 -11.626 -32.531 1.00 91.69 98 ASP A CA 1
ATOM 764 C C . ASP A 1 98 ? 10.257 -10.943 -33.026 1.00 91.69 98 ASP A C 1
ATOM 766 O O . ASP A 1 98 ? 9.563 -10.248 -32.280 1.00 91.69 98 ASP A O 1
ATOM 770 N N . GLN A 1 99 ? 9.920 -11.129 -34.304 1.00 91.00 99 GLN A N 1
ATOM 771 C CA . GLN A 1 99 ? 8.703 -10.566 -34.874 1.00 91.00 99 GLN A CA 1
ATOM 772 C C . GLN A 1 99 ? 7.436 -11.210 -34.292 1.00 91.00 99 GLN A C 1
ATOM 774 O O . GLN A 1 99 ? 6.461 -10.502 -34.032 1.00 91.00 99 GLN A O 1
ATOM 779 N N . LEU A 1 100 ? 7.433 -12.528 -34.077 1.00 89.25 100 LEU A N 1
ATOM 780 C CA . LEU A 1 100 ? 6.317 -13.233 -33.442 1.00 89.25 100 LEU A CA 1
ATOM 781 C C . LEU A 1 100 ? 6.117 -12.790 -31.991 1.00 89.25 100 LEU A C 1
ATOM 783 O O . LEU A 1 100 ? 4.976 -12.536 -31.602 1.00 89.25 100 LEU A O 1
ATOM 787 N N . ASP A 1 101 ? 7.196 -12.628 -31.229 1.00 89.12 101 ASP A N 1
ATOM 788 C CA . ASP A 1 101 ? 7.126 -12.172 -29.840 1.00 89.12 101 ASP A CA 1
ATOM 789 C C . ASP A 1 101 ? 6.614 -10.736 -29.749 1.00 89.12 101 ASP A C 1
ATOM 791 O O . ASP A 1 101 ? 5.667 -10.467 -29.012 1.00 89.12 101 ASP A O 1
ATOM 795 N N . ARG A 1 102 ? 7.106 -9.829 -30.603 1.00 90.31 102 ARG A N 1
ATOM 796 C CA . ARG A 1 102 ? 6.560 -8.461 -30.691 1.00 90.31 102 ARG A CA 1
ATOM 797 C C . ARG A 1 102 ? 5.073 -8.451 -31.039 1.00 90.31 102 ARG A C 1
ATOM 799 O O . ARG A 1 102 ? 4.314 -7.674 -30.462 1.00 90.31 102 ARG A O 1
ATOM 806 N N . ASN A 1 103 ? 4.640 -9.305 -31.968 1.00 93.88 103 ASN A N 1
ATOM 807 C CA . ASN A 1 103 ? 3.227 -9.415 -32.339 1.00 93.88 103 ASN A CA 1
ATOM 808 C C . ASN A 1 103 ? 2.376 -9.946 -31.176 1.00 93.88 103 ASN A C 1
ATOM 810 O O . ASN A 1 103 ? 1.267 -9.459 -30.945 1.00 93.88 103 ASN A O 1
ATOM 814 N N . ARG A 1 104 ? 2.893 -10.928 -30.431 1.00 89.31 104 ARG A N 1
ATOM 815 C CA . ARG A 1 104 ? 2.245 -11.482 -29.240 1.00 89.31 104 ARG A CA 1
ATOM 816 C C . ARG A 1 104 ? 2.121 -10.432 -28.140 1.00 89.31 104 ARG A C 1
ATOM 818 O O . ARG A 1 104 ? 1.034 -10.270 -27.588 1.00 89.31 104 ARG A O 1
ATOM 825 N N . ASP A 1 105 ? 3.194 -9.708 -27.853 1.00 87.75 105 ASP A N 1
ATOM 826 C CA . ASP A 1 105 ? 3.216 -8.662 -26.831 1.00 87.75 105 ASP A CA 1
ATOM 827 C C . ASP A 1 105 ? 2.265 -7.519 -27.181 1.00 87.75 105 ASP A C 1
ATOM 829 O O . ASP A 1 105 ? 1.503 -7.064 -26.326 1.00 87.75 105 ASP A O 1
ATOM 833 N N . ALA A 1 106 ? 2.228 -7.108 -28.452 1.00 91.00 106 ALA A N 1
ATOM 834 C CA . ALA A 1 106 ? 1.267 -6.123 -28.934 1.00 91.00 106 ALA A CA 1
ATOM 835 C C . ALA A 1 106 ? -0.182 -6.597 -28.729 1.00 91.00 106 ALA A C 1
ATOM 837 O O . ALA A 1 106 ? -1.006 -5.840 -28.217 1.00 91.00 106 ALA A O 1
ATOM 838 N N . ALA A 1 107 ? -0.488 -7.859 -29.052 1.00 92.06 107 ALA A N 1
ATOM 839 C CA . ALA A 1 107 ? -1.818 -8.426 -28.838 1.00 92.06 107 ALA A CA 1
ATOM 840 C C . ALA A 1 107 ? -2.199 -8.476 -27.346 1.00 92.06 107 ALA A C 1
ATOM 842 O O . ALA A 1 107 ? -3.328 -8.143 -26.982 1.00 92.06 107 ALA A O 1
ATOM 843 N N . ILE A 1 108 ? -1.259 -8.849 -26.469 1.00 87.81 108 ILE A N 1
ATOM 844 C CA . ILE A 1 108 ? -1.463 -8.835 -25.013 1.00 87.81 108 ILE A CA 1
ATOM 845 C C . ILE A 1 108 ? -1.726 -7.409 -24.518 1.00 87.81 108 ILE A C 1
ATOM 847 O O . ILE A 1 108 ? -2.661 -7.199 -23.743 1.00 87.81 108 ILE A O 1
ATOM 851 N N . ALA A 1 109 ? -0.949 -6.429 -24.981 1.00 90.50 109 ALA A N 1
ATOM 852 C CA . ALA A 1 109 ? -1.122 -5.029 -24.612 1.00 90.50 109 ALA A CA 1
ATOM 853 C C . ALA A 1 109 ? -2.507 -4.500 -25.015 1.00 90.50 109 ALA A C 1
ATOM 855 O O . ALA A 1 109 ? -3.178 -3.875 -24.194 1.00 90.50 109 ALA A O 1
ATOM 856 N N . THR A 1 110 ? -2.975 -4.814 -26.229 1.00 94.69 110 THR A N 1
ATOM 857 C CA . THR A 1 110 ? -4.327 -4.452 -26.682 1.00 94.69 110 THR A CA 1
ATOM 858 C C . THR A 1 110 ? -5.404 -5.067 -25.789 1.00 94.69 110 THR A C 1
ATOM 860 O O . THR A 1 110 ? -6.277 -4.344 -25.315 1.00 94.69 110 THR A O 1
ATOM 863 N N . MET A 1 111 ? -5.315 -6.365 -25.477 1.00 93.19 111 MET A N 1
ATOM 864 C CA . MET A 1 111 ? -6.288 -7.028 -24.596 1.00 93.19 111 MET A CA 1
ATOM 865 C C . MET A 1 111 ? -6.321 -6.422 -23.184 1.00 93.19 111 MET A C 1
ATOM 867 O O . MET A 1 111 ? -7.390 -6.275 -22.591 1.00 93.19 111 MET A O 1
ATOM 871 N N . LEU A 1 112 ? -5.160 -6.065 -22.623 1.00 90.44 112 LEU A N 1
ATOM 872 C CA . LEU A 1 112 ? -5.084 -5.418 -21.309 1.00 90.44 112 LEU A CA 1
ATOM 873 C C . LEU A 1 112 ? -5.685 -4.012 -21.328 1.00 90.44 112 LEU A C 1
ATOM 875 O O . LEU A 1 112 ? -6.379 -3.643 -20.381 1.00 90.44 112 LEU A O 1
ATOM 879 N N . GLN A 1 113 ? -5.448 -3.252 -22.396 1.00 92.38 113 GLN A N 1
ATOM 880 C CA . GLN A 1 113 ? -6.018 -1.921 -22.560 1.00 92.38 113 GLN A CA 1
ATOM 881 C C . GLN A 1 113 ? -7.545 -1.981 -22.676 1.00 92.38 113 GLN A C 1
ATOM 883 O O . GLN A 1 113 ? -8.238 -1.283 -21.941 1.00 92.38 113 GLN A O 1
ATOM 888 N N . GLU A 1 114 ? -8.078 -2.877 -23.509 1.00 92.31 114 GLU A N 1
ATOM 889 C CA . GLU A 1 114 ? -9.526 -3.090 -23.627 1.00 92.31 114 GLU A CA 1
ATOM 890 C C . GLU A 1 114 ? -10.157 -3.479 -22.286 1.00 92.31 114 GLU A C 1
ATOM 892 O O . GLU A 1 114 ? -11.226 -2.982 -21.930 1.00 92.31 114 GLU A O 1
ATOM 897 N N . ARG A 1 115 ? -9.488 -4.338 -21.507 1.00 90.69 115 ARG A N 1
ATOM 898 C CA . ARG A 1 115 ? -9.941 -4.709 -20.163 1.00 90.69 115 ARG A CA 1
ATOM 899 C C . ARG A 1 115 ? -9.967 -3.511 -19.216 1.00 90.69 115 ARG A C 1
ATOM 901 O O . ARG A 1 115 ? -10.951 -3.333 -18.505 1.00 90.69 115 ARG A O 1
ATOM 908 N N . GLN A 1 116 ? -8.915 -2.696 -19.206 1.00 86.19 116 GLN A N 1
ATOM 909 C CA . GLN A 1 116 ? -8.863 -1.484 -18.384 1.00 86.19 116 GLN A CA 1
ATOM 910 C C . GLN A 1 116 ? -9.966 -0.496 -18.771 1.00 86.19 116 GLN A C 1
ATOM 912 O O . GLN A 1 116 ? -10.611 0.076 -17.893 1.00 86.19 116 GLN A O 1
ATOM 917 N N . ASP A 1 117 ? -10.228 -0.333 -20.068 1.00 90.94 117 ASP A N 1
ATOM 918 C CA . ASP A 1 117 ? -11.303 0.525 -20.564 1.00 90.94 117 ASP A CA 1
ATOM 919 C C . ASP A 1 117 ? -12.683 -0.012 -20.156 1.00 90.94 117 ASP A C 1
ATOM 921 O O . ASP A 1 117 ? -13.543 0.762 -19.731 1.00 90.94 117 ASP A O 1
ATOM 925 N N . GLN A 1 118 ? -12.889 -1.333 -20.198 1.00 89.44 118 GLN A N 1
ATOM 926 C CA . GLN A 1 118 ? -14.109 -1.973 -19.696 1.00 89.44 118 GLN A CA 1
ATOM 927 C C . GLN A 1 118 ? -14.282 -1.787 -18.186 1.00 89.44 118 GLN A C 1
ATOM 929 O O . GLN A 1 118 ? -15.376 -1.450 -17.738 1.00 89.44 118 GLN A O 1
ATOM 934 N N . GLU A 1 119 ? -13.226 -1.979 -17.395 1.00 82.94 119 GLU A N 1
ATOM 935 C CA . GLU A 1 119 ? -13.250 -1.787 -15.940 1.00 82.94 119 GLU A CA 1
ATOM 936 C C . GLU A 1 119 ? -13.539 -0.327 -15.581 1.00 82.94 119 GLU A C 1
ATOM 938 O O . GLU A 1 119 ? -14.365 -0.051 -14.708 1.00 82.94 119 GLU A O 1
ATOM 943 N N . ARG A 1 120 ? -12.928 0.617 -16.302 1.00 82.06 120 ARG A N 1
ATOM 944 C CA . ARG A 1 120 ? -13.188 2.047 -16.143 1.00 82.06 120 ARG A CA 1
ATOM 945 C C . ARG A 1 120 ? -14.622 2.404 -16.520 1.00 82.06 120 ARG A C 1
ATOM 947 O O . ARG A 1 120 ? -15.292 3.076 -15.745 1.00 82.06 120 ARG A O 1
ATOM 954 N N . ALA A 1 121 ? -15.121 1.913 -17.651 1.00 84.62 121 ALA A N 1
ATOM 955 C CA . ALA A 1 121 ? -16.506 2.128 -18.063 1.00 84.62 121 ALA A CA 1
ATOM 956 C C . ALA A 1 121 ? -17.503 1.503 -17.072 1.00 84.62 121 ALA A C 1
ATOM 958 O O . ALA A 1 121 ? -18.535 2.102 -16.768 1.00 84.62 121 ALA A O 1
ATOM 959 N N . ALA A 1 122 ? -17.192 0.326 -16.522 1.00 80.62 122 ALA A N 1
ATOM 960 C CA . ALA A 1 122 ? -17.993 -0.318 -15.486 1.00 80.62 122 ALA A CA 1
ATOM 961 C C . ALA A 1 122 ? -17.992 0.494 -14.183 1.00 80.62 122 ALA A C 1
ATOM 963 O O . ALA A 1 122 ? -19.046 0.661 -13.571 1.00 80.62 122 ALA A O 1
ATOM 964 N N . PHE A 1 123 ? -16.843 1.045 -13.784 1.00 74.69 123 PHE A N 1
ATOM 965 C CA . PHE A 1 123 ? -16.725 1.943 -12.636 1.00 74.69 123 PHE A CA 1
ATOM 966 C C . PHE A 1 123 ? -17.509 3.249 -12.846 1.00 74.69 123 PHE A C 1
ATOM 968 O O . PHE A 1 123 ? -18.292 3.647 -11.982 1.00 74.69 123 PHE A O 1
ATOM 975 N N . ASP A 1 124 ? -17.380 3.883 -14.011 1.00 73.56 124 ASP A N 1
ATOM 976 C CA . ASP A 1 124 ? -18.116 5.099 -14.380 1.00 73.56 124 ASP A CA 1
ATOM 977 C C . ASP A 1 124 ? -19.638 4.841 -14.435 1.00 73.56 124 ASP A C 1
ATOM 979 O O . ASP A 1 124 ? -20.450 5.641 -13.960 1.00 73.56 124 ASP A O 1
ATOM 983 N N . SER A 1 125 ? -20.052 3.674 -14.935 1.00 76.62 125 SER A N 1
ATOM 984 C CA . SER A 1 125 ? -21.452 3.240 -14.914 1.00 76.62 125 SER A CA 1
ATOM 985 C C . SER A 1 125 ? -21.952 2.991 -13.487 1.00 76.62 125 SER A C 1
ATOM 987 O O . SER A 1 125 ? -23.036 3.447 -13.121 1.00 76.62 125 SER A O 1
ATOM 989 N N . TRP A 1 126 ? -21.173 2.290 -12.659 1.00 74.75 126 TRP A N 1
ATOM 990 C CA . TRP A 1 126 ? -21.518 1.997 -11.265 1.00 74.75 126 TRP A CA 1
ATOM 991 C C . TRP A 1 126 ? -21.648 3.275 -10.429 1.00 74.75 126 TRP A C 1
ATOM 993 O O . TRP A 1 126 ? -22.619 3.425 -9.684 1.00 74.75 126 TRP A O 1
ATOM 1003 N N . THR A 1 127 ? -20.728 4.230 -10.593 1.00 67.19 127 THR A N 1
ATOM 1004 C CA . THR A 1 127 ? -20.777 5.538 -9.915 1.00 67.19 127 THR A CA 1
ATOM 1005 C C . THR A 1 127 ? -21.995 6.363 -10.337 1.00 67.19 127 THR A C 1
ATOM 1007 O O . THR A 1 127 ? -22.633 6.991 -9.489 1.00 67.19 127 THR A O 1
ATOM 1010 N N . THR A 1 128 ? -22.373 6.308 -11.616 1.00 65.44 128 THR A N 1
ATOM 1011 C CA . THR A 1 128 ? -23.574 6.979 -12.139 1.00 65.44 128 THR A CA 1
ATOM 1012 C C . THR A 1 128 ? -24.867 6.336 -11.614 1.00 65.44 128 THR A C 1
ATOM 1014 O O . THR A 1 128 ? -25.809 7.044 -11.260 1.00 65.44 128 THR A O 1
ATOM 1017 N N . GLN A 1 129 ? -24.925 5.001 -11.519 1.00 60.47 129 GLN A N 1
ATOM 1018 C CA . GLN A 1 129 ? -26.139 4.253 -11.162 1.00 60.47 129 GLN A CA 1
ATOM 1019 C C . GLN A 1 129 ? -26.429 4.204 -9.650 1.00 60.47 129 GLN A C 1
ATOM 1021 O O . GLN A 1 129 ? -27.591 4.144 -9.253 1.00 60.47 129 GLN A O 1
ATOM 1026 N N . THR A 1 130 ? -25.404 4.236 -8.793 1.00 52.94 130 THR A N 1
ATOM 1027 C CA . THR A 1 130 ? -25.556 4.082 -7.329 1.00 52.94 130 THR A CA 1
ATOM 1028 C C . THR A 1 130 ? -25.838 5.380 -6.563 1.00 52.94 130 THR A C 1
ATOM 1030 O O . THR A 1 130 ? -25.943 5.354 -5.340 1.00 52.94 130 THR A O 1
ATOM 1033 N N . GLY A 1 131 ? -26.000 6.524 -7.236 1.00 49.06 131 GLY A N 1
ATOM 1034 C CA . GLY A 1 131 ? -26.379 7.777 -6.567 1.00 49.06 131 GLY A CA 1
ATOM 1035 C C . GLY A 1 131 ? -25.266 8.444 -5.744 1.00 49.06 131 GLY A C 1
ATOM 1036 O O . GLY A 1 131 ? -25.514 9.467 -5.114 1.00 49.06 131 GLY A O 1
ATOM 1037 N N . ASN A 1 132 ? -24.023 7.951 -5.811 1.00 51.19 132 ASN A N 1
ATOM 1038 C CA . ASN A 1 132 ? -22.840 8.695 -5.345 1.00 51.19 132 ASN A CA 1
ATOM 1039 C C . ASN A 1 132 ? -22.452 9.855 -6.289 1.00 51.19 132 ASN A C 1
ATOM 1041 O O . ASN A 1 132 ? -21.540 10.624 -5.990 1.00 51.19 132 ASN A O 1
ATOM 1045 N N . GLY A 1 133 ? -23.148 9.987 -7.424 1.00 49.38 133 GLY A N 1
ATOM 1046 C CA . GLY A 1 133 ? -22.975 11.054 -8.407 1.00 49.38 133 GLY A CA 1
ATOM 1047 C C . GLY A 1 133 ? -23.702 12.364 -8.096 1.00 49.38 133 GLY A C 1
ATOM 1048 O O . GLY A 1 133 ? -23.576 13.299 -8.886 1.00 49.38 133 GLY A O 1
ATOM 1049 N N . ASP A 1 134 ? -24.434 12.493 -6.981 1.00 48.72 134 ASP A N 1
ATOM 1050 C CA . ASP A 1 134 ? -24.904 13.821 -6.578 1.00 48.72 134 ASP A CA 1
ATOM 1051 C C . ASP A 1 134 ? -23.765 14.574 -5.875 1.00 48.72 134 ASP A C 1
ATOM 1053 O O . ASP A 1 134 ? -23.634 14.584 -4.653 1.00 48.72 134 ASP A O 1
ATOM 1057 N N . LEU A 1 135 ? -22.905 15.186 -6.692 1.00 51.53 135 LEU A N 1
ATOM 1058 C CA . LEU A 1 135 ? -21.851 16.121 -6.287 1.00 51.53 135 LEU A CA 1
ATOM 1059 C C . LEU A 1 135 ? -22.416 17.482 -5.846 1.00 51.53 135 LEU A C 1
ATOM 1061 O O . LEU A 1 135 ? -21.650 18.415 -5.583 1.00 51.53 135 LEU A O 1
ATOM 1065 N N . SER A 1 136 ? -23.742 17.624 -5.777 1.00 53.56 136 SER A N 1
ATOM 1066 C CA . SER A 1 136 ? -24.378 18.818 -5.256 1.00 53.56 136 SER A CA 1
ATOM 1067 C C . SER A 1 136 ? -24.008 19.033 -3.782 1.00 53.56 136 SER A C 1
ATOM 1069 O O . SER A 1 136 ? -24.062 18.111 -2.965 1.00 53.56 136 SER A O 1
ATOM 1071 N N . PRO A 1 137 ? -23.723 20.282 -3.379 1.00 50.75 137 PRO A N 1
ATOM 1072 C CA . PRO A 1 137 ? -23.650 20.686 -1.975 1.00 50.75 137 PRO A CA 1
ATOM 1073 C C . PRO A 1 137 ? -24.861 20.240 -1.127 1.00 50.75 137 PRO A C 1
ATOM 1075 O O . PRO A 1 137 ? -24.780 20.198 0.103 1.00 50.75 137 PRO A O 1
ATOM 1078 N N . LEU A 1 138 ? -26.007 19.950 -1.753 1.00 52.38 138 LEU A N 1
ATOM 1079 C CA . LEU A 1 138 ? -27.245 19.575 -1.072 1.00 52.38 138 LEU A CA 1
ATOM 1080 C C . LEU A 1 138 ? -27.203 18.162 -0.473 1.00 52.38 138 LEU A C 1
ATOM 1082 O O . LEU A 1 138 ? -27.607 18.017 0.682 1.00 52.38 138 LEU A O 1
ATOM 1086 N N . SER A 1 139 ? -26.689 17.179 -1.214 1.00 54.88 139 SER A N 1
ATOM 1087 C CA . SER A 1 139 ? -26.639 15.749 -0.865 1.00 54.88 139 SER A CA 1
ATOM 1088 C C . SER A 1 139 ? -25.408 15.377 -0.032 1.00 54.88 139 SER A C 1
ATOM 1090 O O . SER A 1 139 ? -25.517 14.570 0.889 1.00 54.88 139 SER A O 1
ATOM 1092 N N . ASN A 1 140 ? -24.251 16.002 -0.296 1.00 52.72 140 ASN A N 1
ATOM 1093 C CA . ASN A 1 140 ? -23.029 15.824 0.487 1.00 52.72 140 ASN A CA 1
ATOM 1094 C C . ASN A 1 140 ? -22.729 17.085 1.321 1.00 52.72 140 ASN A C 1
ATOM 1096 O O . ASN A 1 140 ? -22.067 18.018 0.841 1.00 52.72 140 ASN A O 1
ATOM 1100 N N . PRO A 1 141 ? -23.174 17.142 2.592 1.00 59.66 141 PRO A N 1
ATOM 1101 C CA . PRO A 1 141 ? -22.969 18.313 3.434 1.00 59.66 141 PRO A CA 1
ATOM 1102 C C . PRO A 1 141 ? -21.485 18.612 3.676 1.00 59.66 141 PRO A C 1
ATOM 1104 O O . PRO A 1 141 ? -21.159 19.751 3.992 1.00 59.66 141 PRO A O 1
ATOM 1107 N N . SER A 1 142 ? -20.568 17.656 3.508 1.00 54.59 142 SER A N 1
ATOM 1108 C CA . SER A 1 142 ? -19.122 17.859 3.678 1.00 54.59 142 SER A CA 1
ATOM 1109 C C . SER A 1 142 ? -18.501 18.733 2.580 1.00 54.59 142 SER A C 1
ATOM 1111 O O . SER A 1 142 ? -17.443 19.316 2.798 1.00 54.59 142 SER A O 1
ATOM 1113 N N . ARG A 1 143 ? -19.174 18.899 1.429 1.00 53.56 143 ARG A N 1
ATOM 1114 C CA . ARG A 1 143 ? -18.682 19.682 0.276 1.00 53.56 143 ARG A CA 1
ATOM 1115 C C . ARG A 1 143 ? -19.368 21.033 0.072 1.00 53.56 143 ARG A C 1
ATOM 1117 O O . ARG A 1 143 ? -19.122 21.698 -0.931 1.00 53.56 143 ARG A O 1
ATOM 1124 N N . ARG A 1 144 ? -20.217 21.475 1.006 1.00 62.88 144 ARG A N 1
ATOM 1125 C CA . ARG A 1 144 ? -20.841 22.803 0.911 1.00 62.88 144 ARG A CA 1
ATOM 1126 C C . ARG A 1 144 ? -19.757 23.888 0.934 1.00 62.88 144 ARG A C 1
ATOM 1128 O O . ARG A 1 144 ? -19.073 23.982 1.949 1.00 62.88 144 ARG A O 1
ATOM 1135 N N . PRO A 1 145 ? -19.631 24.754 -0.093 1.00 55.53 145 PRO A N 1
ATOM 1136 C CA . PRO A 1 145 ? -18.656 25.853 -0.078 1.00 55.53 145 PRO A CA 1
ATOM 1137 C C . PRO A 1 145 ? -18.894 26.828 1.090 1.00 55.53 145 PRO A C 1
ATOM 1139 O O . PRO A 1 145 ? -17.986 27.526 1.535 1.00 55.53 145 PRO A O 1
ATOM 1142 N N . GLU A 1 146 ? -20.111 26.837 1.637 1.00 60.25 146 GLU A N 1
ATOM 1143 C CA . GLU A 1 146 ? -20.497 27.593 2.829 1.00 60.25 146 GLU A CA 1
ATOM 1144 C C . GLU A 1 146 ? -19.897 27.034 4.130 1.00 60.25 146 GLU A C 1
ATOM 1146 O O . GLU A 1 146 ? -19.675 27.781 5.087 1.00 60.25 146 GLU A O 1
ATOM 1151 N N . ARG A 1 147 ? -19.573 25.733 4.179 1.00 63.28 147 ARG A N 1
ATOM 1152 C CA . ARG A 1 147 ? -18.765 25.158 5.256 1.00 63.28 147 ARG A CA 1
ATOM 1153 C C . ARG A 1 147 ? -17.323 25.568 4.991 1.00 63.28 147 ARG A C 1
ATOM 1155 O O . ARG A 1 147 ? -16.567 24.849 4.352 1.00 63.28 147 ARG A O 1
ATOM 1162 N N . ARG A 1 148 ? -16.944 26.744 5.499 1.00 69.38 148 ARG A N 1
ATOM 1163 C CA . ARG A 1 148 ? -15.564 27.263 5.551 1.00 69.38 148 ARG A CA 1
ATOM 1164 C C . ARG A 1 148 ? -14.676 26.388 6.446 1.00 69.38 148 ARG A C 1
ATOM 1166 O O . ARG A 1 148 ? -14.167 26.853 7.464 1.00 69.38 148 ARG A O 1
ATOM 1173 N N . ARG A 1 149 ? -14.556 25.102 6.122 1.00 77.88 149 ARG A N 1
ATOM 1174 C CA . ARG A 1 149 ? -13.775 24.142 6.886 1.00 77.88 149 ARG A CA 1
ATOM 1175 C C . ARG A 1 149 ? -12.358 24.093 6.363 1.00 77.88 149 ARG A C 1
ATOM 1177 O O . ARG A 1 149 ? -12.129 24.098 5.156 1.00 77.88 149 ARG A O 1
ATOM 1184 N N . SER A 1 150 ? -11.403 24.066 7.282 1.00 85.75 150 SER A N 1
ATOM 1185 C CA . SER A 1 150 ? -10.011 23.869 6.904 1.00 85.75 150 SER A CA 1
ATOM 1186 C C . SER A 1 150 ? -9.809 22.445 6.366 1.00 85.75 150 SER A C 1
ATOM 1188 O O . SER A 1 150 ? -10.561 21.538 6.734 1.00 85.75 150 SER A O 1
ATOM 1190 N N . PRO A 1 151 ? -8.770 22.205 5.548 1.00 84.25 151 PRO A N 1
ATOM 1191 C CA . PRO A 1 151 ? -8.414 20.853 5.125 1.00 84.25 151 PRO A CA 1
ATOM 1192 C C 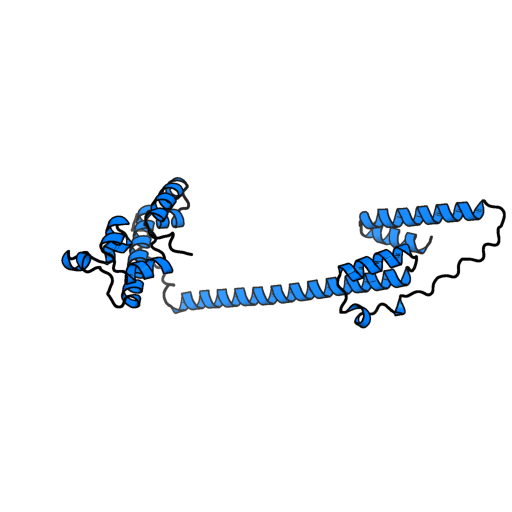. PRO A 1 151 ? -8.268 19.878 6.303 1.00 84.25 151 PRO A C 1
ATOM 1194 O O . PRO A 1 151 ? -8.709 18.739 6.209 1.00 84.25 151 PRO A O 1
ATOM 1197 N N . ASP A 1 152 ? -7.722 20.326 7.439 1.00 85.81 152 ASP A N 1
ATOM 1198 C CA . ASP A 1 152 ? -7.610 19.506 8.653 1.00 85.81 152 ASP A CA 1
ATOM 1199 C C . ASP A 1 152 ? -8.979 19.126 9.251 1.00 85.81 152 ASP A C 1
ATOM 1201 O O . ASP A 1 152 ? -9.131 18.023 9.769 1.00 85.81 152 ASP A O 1
ATOM 1205 N N . GLN A 1 153 ? -9.985 20.005 9.176 1.00 87.69 153 GLN A N 1
ATOM 1206 C CA . GLN A 1 153 ? -11.347 19.693 9.633 1.00 87.69 153 GLN A CA 1
ATOM 1207 C C . GLN A 1 153 ? -12.027 18.672 8.720 1.00 87.69 153 GLN A C 1
ATOM 1209 O O . GLN A 1 153 ? -12.679 17.757 9.213 1.00 87.69 153 GLN A O 1
ATOM 1214 N N . VAL A 1 154 ? -11.826 18.791 7.405 1.00 86.56 154 VAL A N 1
ATOM 1215 C CA . VAL A 1 154 ? -12.305 17.794 6.437 1.00 86.56 154 VAL A CA 1
ATOM 1216 C C . VAL A 1 154 ? -11.630 16.445 6.693 1.00 86.56 154 VAL A C 1
ATOM 1218 O O . VAL A 1 154 ? -12.310 15.440 6.847 1.00 86.56 154 VAL A O 1
ATOM 1221 N N . CYS A 1 155 ? -10.305 16.425 6.855 1.00 88.12 155 CYS A N 1
ATOM 1222 C CA . CYS A 1 155 ? -9.559 15.210 7.189 1.00 88.12 155 CYS A CA 1
ATOM 1223 C C . CYS A 1 155 ? -10.073 14.541 8.474 1.00 88.12 155 CYS A C 1
ATOM 1225 O O . CYS A 1 155 ? -10.091 13.313 8.562 1.00 88.12 155 CYS A O 1
ATOM 1227 N N . ARG A 1 156 ? -10.486 15.332 9.473 1.00 90.88 156 ARG A N 1
ATOM 1228 C CA . ARG A 1 156 ? -11.051 14.806 10.718 1.00 90.88 156 ARG A CA 1
ATOM 1229 C C . ARG A 1 156 ? -12.407 14.137 10.515 1.00 90.88 156 ARG A C 1
ATOM 1231 O O . ARG A 1 156 ? -12.630 13.071 11.068 1.00 90.88 156 ARG A O 1
ATOM 1238 N N . GLU A 1 157 ? -13.278 14.722 9.709 1.00 90.56 157 GLU A N 1
ATOM 1239 C CA . GLU A 1 157 ? -14.596 14.145 9.417 1.00 90.56 157 GLU A CA 1
ATOM 1240 C C . GLU A 1 157 ? -14.525 12.859 8.612 1.00 90.56 157 GLU A C 1
ATOM 1242 O O . GLU A 1 157 ? -15.256 11.905 8.880 1.00 90.56 157 GLU A O 1
ATOM 1247 N N . GLU A 1 158 ? -13.615 12.824 7.647 1.00 89.25 158 GLU A N 1
ATOM 1248 C CA . GLU A 1 158 ? -13.357 11.626 6.857 1.00 89.25 158 GLU A CA 1
ATOM 1249 C C . GLU A 1 158 ? -12.805 10.510 7.754 1.00 89.25 158 GLU A C 1
ATOM 1251 O O . GLU A 1 158 ? -13.232 9.361 7.655 1.00 89.25 158 GLU A O 1
ATOM 1256 N N . TYR A 1 159 ? -11.950 10.854 8.724 1.00 92.62 159 TYR A N 1
ATOM 1257 C CA . TYR A 1 159 ? -11.498 9.904 9.739 1.00 92.62 159 TYR A CA 1
ATOM 1258 C C . TYR A 1 159 ? -12.632 9.412 10.651 1.00 92.62 159 TYR A C 1
ATOM 1260 O O . TYR A 1 159 ? -12.726 8.217 10.921 1.00 92.62 159 TYR A O 1
ATOM 1268 N N . ASP A 1 160 ? -13.513 10.299 11.119 1.00 91.25 160 ASP A N 1
ATOM 1269 C CA . ASP A 1 160 ? -14.646 9.909 11.968 1.00 91.25 160 ASP A CA 1
ATOM 1270 C C . ASP A 1 160 ? -15.615 8.975 11.205 1.00 91.25 160 ASP A C 1
ATOM 1272 O O . ASP A 1 160 ? -16.156 8.016 11.771 1.00 91.25 160 ASP A O 1
ATOM 1276 N N . THR A 1 161 ? -15.771 9.197 9.896 1.00 92.19 161 THR A N 1
ATOM 1277 C CA . THR A 1 161 ? -16.524 8.314 8.990 1.00 92.19 161 THR A CA 1
ATOM 1278 C C . THR A 1 161 ? -15.845 6.950 8.865 1.00 92.19 161 THR A C 1
ATOM 1280 O O . THR A 1 161 ? -16.490 5.925 9.085 1.00 92.19 161 THR A O 1
ATOM 1283 N N . TYR A 1 162 ? -14.534 6.923 8.609 1.00 92.62 162 TYR A N 1
ATOM 1284 C CA . TYR A 1 162 ? -13.737 5.694 8.554 1.00 92.62 162 TYR A CA 1
ATOM 1285 C C . TYR A 1 162 ? -13.834 4.868 9.846 1.00 92.62 162 TYR A C 1
ATOM 1287 O O . TYR A 1 162 ? -14.040 3.651 9.799 1.00 92.62 162 TYR A O 1
ATOM 1295 N N . VAL A 1 163 ? -13.735 5.520 11.008 1.00 92.62 163 VAL A N 1
ATOM 1296 C CA . VAL A 1 163 ? -13.881 4.871 12.319 1.00 92.62 163 VAL A CA 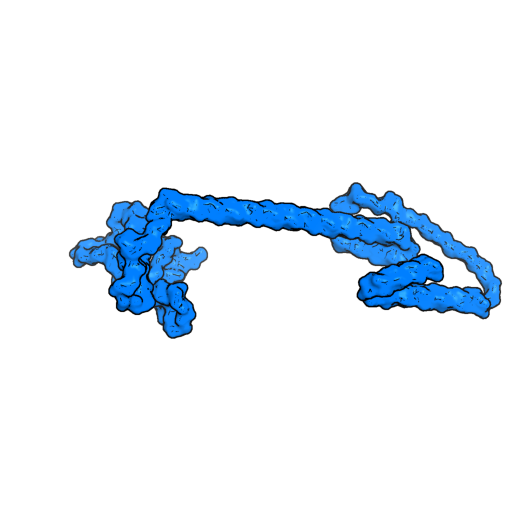1
ATOM 1297 C C . VAL A 1 163 ? -15.270 4.254 12.463 1.00 92.62 163 VAL A C 1
ATOM 1299 O O . VAL A 1 163 ? -15.388 3.120 12.921 1.00 92.62 163 VAL A O 1
ATOM 1302 N N . SER A 1 164 ? -16.313 4.969 12.038 1.00 93.56 164 SER A N 1
ATOM 1303 C CA . SER A 1 164 ? -17.694 4.480 12.099 1.00 93.56 164 SER A CA 1
ATOM 1304 C C . SER A 1 164 ? -17.910 3.258 11.199 1.00 93.56 164 SER A C 1
ATOM 1306 O O . SER A 1 164 ? -18.511 2.278 11.631 1.00 93.56 164 SER A O 1
ATOM 1308 N N . MET A 1 165 ? -17.362 3.263 9.979 1.00 93.44 165 MET A N 1
ATOM 1309 C CA . MET A 1 165 ? -17.427 2.111 9.068 1.00 93.44 165 MET A CA 1
ATOM 1310 C C . MET A 1 165 ? -16.646 0.907 9.610 1.00 93.44 165 MET A C 1
ATOM 1312 O O . MET A 1 165 ? -17.141 -0.219 9.578 1.00 93.44 165 MET A O 1
ATOM 1316 N N . SER A 1 166 ? -15.453 1.147 10.160 1.00 93.12 166 SER A N 1
ATOM 1317 C CA . SER A 1 166 ? -14.628 0.103 10.779 1.00 93.12 166 SER A CA 1
ATOM 1318 C C . SER A 1 166 ? -15.325 -0.526 11.986 1.00 93.12 166 SER A C 1
ATOM 1320 O O . SER A 1 166 ? -15.297 -1.744 12.145 1.00 93.12 166 SER A O 1
ATOM 1322 N N . TYR A 1 167 ? -15.986 0.294 12.811 1.00 95.19 167 TYR A N 1
ATOM 1323 C CA . TYR A 1 167 ? -16.792 -0.172 13.936 1.00 95.19 167 TYR A CA 1
ATOM 1324 C C . TYR A 1 167 ? -17.921 -1.098 13.473 1.00 95.19 167 TYR A C 1
ATOM 1326 O O . TYR A 1 167 ? -18.036 -2.202 13.993 1.00 95.19 167 TYR A O 1
ATOM 1334 N N . LEU A 1 168 ? -18.706 -0.692 12.468 1.00 95.38 168 LEU A N 1
ATOM 1335 C CA . LEU A 1 168 ? -19.820 -1.501 11.955 1.00 95.38 168 LEU A CA 1
ATOM 1336 C C . LEU A 1 168 ? -19.339 -2.839 11.375 1.00 95.38 168 LEU A C 1
ATOM 1338 O O . LEU A 1 168 ? -19.941 -3.879 11.634 1.00 95.38 168 LEU A O 1
ATOM 1342 N N . SER A 1 169 ? -18.224 -2.830 10.638 1.00 94.19 169 SER A N 1
ATOM 1343 C CA . SER A 1 169 ? -17.622 -4.060 10.111 1.00 94.19 169 SER A CA 1
ATOM 1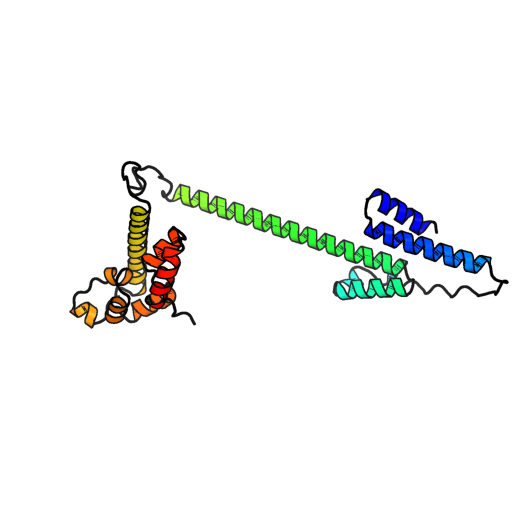344 C C . SER A 1 169 ? -17.156 -4.989 11.233 1.00 94.19 169 SER A C 1
ATOM 1346 O O . SER A 1 169 ? -17.387 -6.195 11.174 1.00 94.19 169 SER A O 1
ATOM 1348 N N . ALA A 1 170 ? -16.524 -4.441 12.271 1.00 95.25 170 ALA A N 1
ATOM 1349 C CA . ALA A 1 170 ? -16.088 -5.222 13.419 1.00 95.25 170 ALA A CA 1
ATOM 1350 C C . ALA A 1 170 ? -17.271 -5.753 14.240 1.00 95.25 170 ALA A C 1
ATOM 1352 O O . ALA A 1 170 ? -17.221 -6.885 14.712 1.00 95.25 170 ALA A O 1
ATOM 1353 N N . GLU A 1 171 ? -18.336 -4.966 14.407 1.00 95.56 171 GLU A N 1
ATOM 1354 C CA . GLU A 1 171 ? -19.562 -5.377 15.096 1.00 95.56 171 GLU A CA 1
ATOM 1355 C C . GLU A 1 171 ? -20.218 -6.569 14.388 1.00 95.56 171 GLU A C 1
ATOM 1357 O O . GLU A 1 171 ? -20.602 -7.538 15.048 1.00 95.56 171 GLU A O 1
ATOM 1362 N N . GLN A 1 172 ? -20.266 -6.539 13.054 1.00 95.69 172 GLN A N 1
ATOM 1363 C CA . GLN A 1 172 ? -20.760 -7.642 12.234 1.00 95.69 172 GLN A CA 1
ATOM 1364 C C . GLN A 1 172 ? -19.876 -8.895 12.354 1.00 95.69 172 GLN A C 1
ATOM 1366 O O . GLN A 1 172 ? -20.391 -9.989 12.596 1.00 95.69 172 GLN A O 1
ATOM 1371 N N . ASP A 1 173 ? -18.555 -8.745 12.232 1.00 94.81 173 ASP A N 1
ATOM 1372 C CA . ASP A 1 173 ? -17.614 -9.872 12.238 1.00 94.81 173 ASP A CA 1
ATOM 1373 C C . ASP A 1 173 ? -17.455 -10.514 13.624 1.00 94.81 173 ASP A C 1
ATOM 1375 O O . ASP A 1 173 ? -17.368 -11.738 13.738 1.00 94.81 173 ASP A O 1
ATOM 1379 N N . CYS A 1 174 ? -17.445 -9.699 14.682 1.00 94.81 174 CYS A N 1
ATOM 1380 C CA . CYS A 1 174 ? -17.311 -10.139 16.077 1.00 94.81 174 CYS A CA 1
ATOM 1381 C C . CYS A 1 174 ? -18.675 -10.395 16.740 1.00 94.81 174 CYS A C 1
ATOM 1383 O O . CYS A 1 174 ? -18.758 -10.559 17.955 1.00 94.81 174 CYS A O 1
ATOM 1385 N N . ARG A 1 175 ? -19.779 -10.365 15.977 1.00 92.31 175 ARG A N 1
ATOM 1386 C CA . ARG A 1 175 ? -21.149 -10.615 16.472 1.00 92.31 175 ARG A CA 1
ATOM 1387 C C . ARG A 1 175 ? -21.518 -9.769 17.705 1.00 92.31 175 ARG A C 1
ATOM 1389 O O . ARG A 1 175 ? -22.205 -10.243 18.608 1.00 92.31 175 ARG A O 1
ATOM 1396 N N . GLY A 1 176 ? -21.030 -8.530 17.765 1.00 90.62 176 GLY A N 1
ATOM 1397 C CA . GLY A 1 176 ? -21.227 -7.606 18.889 1.00 90.62 176 GLY A CA 1
ATOM 1398 C C . GLY A 1 176 ? -20.312 -7.816 20.109 1.00 90.62 176 GLY A C 1
ATOM 1399 O O . GLY A 1 176 ? -20.363 -7.024 21.053 1.00 90.62 176 GLY A O 1
ATOM 1400 N N . HIS A 1 177 ? -19.428 -8.818 20.122 1.00 93.50 177 HIS A N 1
ATOM 1401 C CA . HIS A 1 177 ? -18.491 -9.069 21.224 1.00 93.50 177 HIS A CA 1
ATOM 1402 C C . HIS A 1 177 ? -17.208 -8.235 21.099 1.00 93.50 177 HIS A C 1
ATOM 1404 O O . HIS A 1 177 ? -16.113 -8.756 20.911 1.00 93.50 177 HIS A O 1
ATOM 1410 N N . LEU A 1 178 ? -17.329 -6.912 21.233 1.00 95.38 178 LEU A N 1
ATOM 1411 C CA . LEU A 1 178 ? -16.212 -5.970 21.043 1.00 95.38 178 LEU A CA 1
ATOM 1412 C C . LEU A 1 178 ? -15.399 -5.681 22.317 1.00 95.38 178 LEU A C 1
ATOM 1414 O O . LEU A 1 178 ? -14.240 -5.274 22.250 1.00 95.38 178 LEU A O 1
ATOM 1418 N N . LEU A 1 179 ? -15.999 -5.883 23.490 1.00 96.94 179 LEU A N 1
ATOM 1419 C CA . LEU A 1 179 ? -15.414 -5.513 24.779 1.00 96.94 179 LEU A CA 1
ATOM 1420 C C . LEU A 1 179 ? -15.005 -6.736 25.597 1.00 96.94 179 LEU A C 1
ATOM 1422 O O . LEU A 1 179 ? -15.705 -7.749 25.611 1.00 96.94 179 LEU A O 1
ATOM 1426 N N . SER A 1 180 ? -13.912 -6.605 26.346 1.00 96.44 180 SER A N 1
ATOM 1427 C CA . SER A 1 180 ? -13.538 -7.546 27.401 1.00 96.44 180 SER A CA 1
ATOM 1428 C C . SER A 1 180 ? -14.509 -7.461 28.583 1.00 96.44 180 SER A C 1
ATOM 1430 O O . SER A 1 180 ? -15.212 -6.462 28.754 1.00 96.44 180 SER A O 1
ATOM 1432 N N . ALA A 1 181 ? -14.514 -8.474 29.455 1.00 94.94 181 ALA A N 1
ATOM 1433 C CA . ALA A 1 181 ? -15.350 -8.470 30.659 1.00 94.94 181 ALA A CA 1
ATOM 1434 C C . ALA A 1 181 ? -15.099 -7.233 31.548 1.00 94.94 181 ALA A C 1
ATOM 1436 O O . ALA A 1 181 ? -16.040 -6.652 32.087 1.00 94.94 181 ALA A O 1
ATOM 1437 N N . GLU A 1 182 ? -13.843 -6.774 31.656 1.00 94.12 182 GLU A N 1
ATOM 1438 C CA . GLU A 1 182 ? -13.516 -5.541 32.386 1.00 94.12 182 GLU A CA 1
ATOM 1439 C C . GLU A 1 182 ? -14.054 -4.291 31.667 1.00 94.12 182 GLU A C 1
ATOM 1441 O O . GLU A 1 182 ? -14.562 -3.379 32.322 1.00 94.12 182 GLU A O 1
ATOM 1446 N N . GLY A 1 183 ? -13.965 -4.240 30.332 1.00 94.75 183 GLY A N 1
ATOM 1447 C CA . GLY A 1 183 ? -14.504 -3.140 29.527 1.00 94.75 183 GLY A CA 1
ATOM 1448 C C . GLY A 1 183 ? -16.025 -3.021 29.645 1.00 94.75 183 GLY A C 1
ATOM 1449 O O . GLY A 1 183 ? -16.540 -1.923 29.855 1.00 94.75 183 GLY A O 1
ATOM 1450 N N . GLN A 1 184 ? -16.725 -4.159 29.607 1.00 95.06 184 GLN A N 1
ATOM 1451 C CA . GLN A 1 184 ? -18.172 -4.241 29.816 1.00 95.06 184 GLN A CA 1
ATOM 1452 C C . GLN A 1 184 ? -18.563 -3.780 31.223 1.00 95.06 184 GLN A C 1
ATOM 1454 O O . GLN A 1 184 ? -19.438 -2.931 31.368 1.00 95.06 184 GLN A O 1
ATOM 1459 N N . ALA A 1 185 ? -17.874 -4.271 32.259 1.00 95.38 185 ALA A N 1
ATOM 1460 C CA . ALA A 1 185 ? -18.148 -3.894 33.647 1.00 95.38 185 ALA A CA 1
ATOM 1461 C C . ALA A 1 185 ? -17.956 -2.390 33.911 1.00 95.38 185 ALA A C 1
ATOM 1463 O O . ALA A 1 185 ? -18.621 -1.816 34.771 1.00 95.38 185 ALA A O 1
ATOM 1464 N N . ARG A 1 186 ? -17.048 -1.743 33.172 1.00 93.81 186 ARG A N 1
ATOM 1465 C CA . ARG A 1 186 ? -16.794 -0.298 33.256 1.00 93.81 186 ARG A CA 1
ATOM 1466 C C . ARG A 1 186 ? -17.696 0.548 32.352 1.00 93.81 186 ARG A C 1
ATOM 1468 O O . ARG A 1 186 ? -17.595 1.769 32.425 1.00 93.81 186 ARG A O 1
ATOM 1475 N N . GLY A 1 187 ? -18.532 -0.061 31.509 1.00 94.25 187 GLY A N 1
ATOM 1476 C CA . GLY A 1 187 ? -19.379 0.662 30.557 1.00 94.25 187 GLY A CA 1
ATOM 1477 C C . GLY A 1 187 ? -18.578 1.453 29.520 1.00 94.25 187 GLY A C 1
ATOM 1478 O O . GLY A 1 187 ? -18.954 2.570 29.173 1.00 94.25 187 GLY A O 1
ATOM 1479 N N . VAL A 1 188 ? -17.437 0.916 29.075 1.00 94.44 188 VAL A N 1
ATOM 1480 C CA . VAL A 1 188 ? -16.630 1.550 28.023 1.00 94.44 188 VAL A CA 1
ATOM 1481 C C . VAL A 1 188 ? -17.406 1.516 26.711 1.00 94.44 188 VAL A C 1
ATOM 1483 O O . VAL A 1 188 ? -17.905 0.467 26.325 1.00 94.44 188 VAL A O 1
ATOM 1486 N N . ASP A 1 189 ? -17.476 2.643 26.009 1.00 93.62 189 ASP A N 1
ATOM 1487 C CA . ASP A 1 189 ? -18.034 2.686 24.658 1.00 93.62 189 ASP A CA 1
ATOM 1488 C C . ASP A 1 189 ? -17.071 1.982 23.676 1.00 93.62 189 ASP A C 1
ATOM 1490 O O . ASP A 1 189 ? -15.930 2.443 23.519 1.00 93.62 189 ASP A O 1
ATOM 1494 N N . PRO A 1 190 ? -17.483 0.884 23.008 1.00 93.06 190 PRO A N 1
ATOM 1495 C CA . PRO A 1 190 ? -16.605 0.163 22.098 1.00 93.06 190 PRO A CA 1
ATOM 1496 C C . PRO A 1 190 ? -16.148 1.006 20.902 1.00 93.06 190 PRO A C 1
ATOM 1498 O O . PRO A 1 190 ? -15.027 0.806 20.427 1.00 93.06 190 PRO A O 1
ATOM 1501 N N . GLN A 1 191 ? -16.937 1.990 20.451 1.00 91.69 191 GLN A N 1
ATOM 1502 C CA . GLN A 1 191 ? -16.549 2.862 19.337 1.00 91.69 191 GLN A CA 1
ATOM 1503 C C . GLN A 1 191 ? -15.297 3.686 19.684 1.00 91.69 191 GLN A C 1
ATOM 1505 O O . GLN A 1 191 ? -14.416 3.889 18.844 1.00 91.69 191 GLN A O 1
ATOM 1510 N N . THR A 1 192 ? -15.146 4.086 20.952 1.00 92.25 192 THR A N 1
ATOM 1511 C CA . THR A 1 192 ? -13.971 4.844 21.418 1.00 92.25 192 THR A CA 1
ATOM 1512 C C . THR A 1 192 ? -12.668 4.046 21.363 1.00 92.25 192 THR A C 1
ATOM 1514 O O . THR A 1 192 ? -11.589 4.641 21.360 1.00 92.25 192 THR A O 1
ATOM 1517 N N . LEU A 1 193 ? -12.724 2.711 21.274 1.00 93.56 193 LEU A N 1
ATOM 1518 C CA . LEU A 1 193 ? -11.522 1.879 21.181 1.00 93.56 193 LEU A CA 1
ATOM 1519 C C . LEU A 1 193 ? -10.827 1.992 19.816 1.00 93.56 193 LEU A C 1
ATOM 1521 O O . LEU A 1 193 ? -9.611 1.809 19.734 1.00 93.56 193 LEU A O 1
ATOM 1525 N N . PHE A 1 194 ? -11.568 2.344 18.763 1.00 91.81 194 PHE A N 1
ATOM 1526 C CA . PHE A 1 194 ? -11.036 2.493 17.406 1.00 91.81 194 PHE A CA 1
ATOM 1527 C C . PHE A 1 194 ? -10.190 3.761 17.261 1.00 91.81 194 PHE A C 1
ATOM 1529 O O . PHE A 1 194 ? -9.127 3.724 16.648 1.00 91.81 194 PHE A O 1
ATOM 1536 N N . SER A 1 195 ? -10.614 4.865 17.881 1.00 89.12 195 SER A N 1
ATOM 1537 C CA . SER A 1 195 ? -9.948 6.172 17.784 1.00 89.12 195 SER A CA 1
ATOM 1538 C C . SER A 1 195 ? -9.122 6.560 19.016 1.00 89.12 195 SER A C 1
ATOM 1540 O O . SER A 1 195 ? -8.335 7.507 18.955 1.00 89.12 195 SER A O 1
ATOM 1542 N N . GLY A 1 196 ? -9.292 5.847 20.131 1.00 87.44 196 GLY A N 1
ATOM 1543 C CA . GLY A 1 196 ? -8.652 6.142 21.409 1.00 87.44 196 GLY A CA 1
ATOM 1544 C C . GLY A 1 196 ? -7.199 5.663 21.530 1.00 87.44 196 GLY A C 1
ATOM 1545 O O . GLY A 1 196 ? -6.627 5.108 20.590 1.00 87.44 196 GLY A O 1
ATOM 1546 N N . PRO A 1 197 ? -6.575 5.846 22.711 1.00 87.75 197 PRO A N 1
ATOM 1547 C CA . PRO A 1 197 ? -5.204 5.411 22.967 1.00 87.75 197 PRO A CA 1
ATOM 1548 C C . PRO A 1 197 ? -5.035 3.892 22.855 1.00 87.75 197 PRO A C 1
ATOM 1550 O O . PRO A 1 197 ? -5.887 3.123 23.304 1.00 87.75 197 PRO A O 1
ATOM 1553 N N . ALA A 1 198 ? -3.890 3.445 22.333 1.00 87.88 198 ALA A N 1
ATOM 1554 C CA . ALA A 1 198 ? -3.556 2.026 22.194 1.00 87.88 198 ALA A CA 1
ATOM 1555 C C . ALA A 1 198 ? -3.729 1.226 23.492 1.00 87.88 198 ALA A C 1
ATOM 1557 O O . ALA A 1 198 ? -4.431 0.223 23.497 1.00 87.88 198 ALA A O 1
ATOM 1558 N N . ARG A 1 199 ? -3.203 1.747 24.607 1.00 88.00 199 ARG A N 1
ATOM 1559 C CA . ARG A 1 199 ? -3.285 1.126 25.939 1.00 88.00 199 ARG A CA 1
ATOM 1560 C C . ARG A 1 199 ? -4.721 0.874 26.416 1.00 88.00 199 ARG A C 1
ATOM 1562 O O . ARG A 1 199 ? -4.974 -0.074 27.149 1.00 88.00 199 ARG A O 1
ATOM 1569 N N . ILE A 1 200 ? -5.658 1.754 26.057 1.00 91.25 200 ILE A N 1
ATOM 1570 C CA . ILE A 1 200 ? -7.067 1.629 26.461 1.00 91.25 200 ILE A CA 1
ATOM 1571 C C . ILE A 1 200 ? -7.750 0.543 25.635 1.00 91.25 200 ILE A C 1
ATOM 1573 O O . ILE A 1 200 ? -8.419 -0.321 26.196 1.00 91.25 200 ILE A O 1
ATOM 1577 N N . ALA A 1 201 ? -7.518 0.553 24.324 1.00 92.19 201 ALA A N 1
ATOM 1578 C CA . ALA A 1 201 ? -7.976 -0.500 23.429 1.00 92.19 201 ALA A CA 1
ATOM 1579 C C . ALA A 1 201 ? -7.401 -1.865 23.815 1.00 92.19 201 ALA A C 1
ATOM 1581 O O . ALA A 1 201 ? -8.143 -2.829 23.894 1.00 92.19 201 ALA A O 1
ATOM 1582 N N . GLU A 1 202 ? -6.119 -1.950 24.159 1.00 90.38 202 GLU A N 1
ATOM 1583 C CA . GLU A 1 202 ? -5.506 -3.206 24.589 1.00 90.38 202 GLU A CA 1
ATOM 1584 C C . GLU A 1 202 ? -6.144 -3.786 25.847 1.00 90.38 202 GLU A C 1
ATOM 1586 O O . GLU A 1 202 ? -6.387 -4.992 25.948 1.00 90.38 202 GLU A O 1
ATOM 1591 N N . LYS A 1 203 ? -6.452 -2.909 26.798 1.00 93.19 203 LYS A N 1
ATOM 1592 C CA . LYS A 1 203 ? -7.036 -3.306 28.068 1.00 93.19 203 LYS A CA 1
ATOM 1593 C C . LYS A 1 203 ? -8.503 -3.735 27.938 1.00 93.19 203 LYS A C 1
ATOM 1595 O O . LYS A 1 203 ? -8.922 -4.689 28.592 1.00 93.19 203 LYS A O 1
ATOM 1600 N N . TYR A 1 204 ? -9.291 -3.018 27.138 1.00 95.88 204 TYR A N 1
ATOM 1601 C CA . TYR A 1 204 ? -10.750 -3.172 27.122 1.00 95.88 204 TYR A CA 1
ATOM 1602 C C . TYR A 1 204 ? -11.320 -3.832 25.866 1.00 95.88 204 TYR A C 1
ATOM 1604 O O . TYR A 1 204 ? -12.495 -4.186 25.885 1.00 95.88 204 TYR A O 1
ATOM 1612 N N . ALA A 1 205 ? -10.533 -4.037 24.809 1.00 95.81 205 ALA A N 1
ATOM 1613 C CA . ALA A 1 205 ? -10.973 -4.811 23.652 1.00 95.81 205 ALA A CA 1
ATOM 1614 C C . ALA A 1 205 ? -11.056 -6.302 23.989 1.00 95.81 205 ALA A C 1
ATOM 1616 O O . ALA A 1 205 ? -10.215 -6.836 24.722 1.00 95.81 205 ALA A O 1
ATOM 1617 N N . SER A 1 206 ? -12.062 -6.967 23.427 1.00 96.56 206 SER A N 1
ATOM 1618 C CA . SER A 1 206 ? -12.152 -8.425 23.423 1.00 96.56 206 SER A CA 1
ATOM 1619 C C . SER A 1 206 ? -11.022 -9.050 22.596 1.00 96.56 206 SER A C 1
ATOM 1621 O O . SER A 1 206 ? -10.390 -8.389 21.767 1.00 96.56 206 SER A O 1
ATOM 1623 N N . ASP A 1 207 ? -10.784 -10.346 22.792 1.00 94.56 207 ASP A N 1
ATOM 1624 C CA . ASP A 1 207 ? -9.805 -11.084 21.987 1.00 94.56 207 ASP A CA 1
ATOM 1625 C C . ASP A 1 207 ? -10.241 -11.191 20.516 1.00 94.56 207 ASP A C 1
ATOM 1627 O O . ASP A 1 207 ? -9.401 -11.131 19.618 1.00 94.56 207 ASP A O 1
ATOM 1631 N N . GLU A 1 208 ? -11.553 -11.248 20.254 1.00 94.12 208 GLU A N 1
ATOM 1632 C CA . GLU A 1 208 ? -12.110 -11.213 18.896 1.00 94.12 208 GLU A CA 1
ATOM 1633 C C . GLU A 1 208 ? -11.808 -9.888 18.193 1.00 94.12 208 GLU A C 1
ATOM 1635 O O . GLU A 1 208 ? -11.315 -9.893 17.065 1.00 94.12 208 GLU A O 1
ATOM 1640 N N . LEU A 1 209 ? -12.008 -8.754 18.875 1.00 94.81 209 LEU A N 1
ATOM 1641 C CA . LEU A 1 209 ? -11.710 -7.437 18.313 1.00 94.81 209 LEU A CA 1
ATOM 1642 C C . LEU A 1 209 ? -10.204 -7.247 18.085 1.00 94.81 209 LEU A C 1
ATOM 1644 O O . LEU A 1 209 ? -9.795 -6.709 17.057 1.00 94.81 209 LEU A O 1
ATOM 1648 N N . LYS A 1 210 ? -9.359 -7.741 18.996 1.00 93.50 210 LYS A N 1
ATOM 1649 C CA . LYS A 1 210 ? -7.899 -7.740 18.802 1.00 93.50 210 LYS A CA 1
ATOM 1650 C C . LYS A 1 210 ? -7.493 -8.573 17.586 1.00 93.50 210 LYS A C 1
ATOM 1652 O O . LYS A 1 210 ? -6.684 -8.117 16.781 1.00 93.50 210 LYS A O 1
ATOM 1657 N N . SER A 1 211 ? -8.083 -9.757 17.416 1.00 91.75 211 SER A N 1
ATOM 1658 C CA . SER A 1 211 ? -7.867 -10.595 16.231 1.00 91.75 211 SER A CA 1
ATOM 1659 C C . SER A 1 211 ? -8.362 -9.913 14.951 1.00 91.75 211 SER A C 1
ATOM 1661 O O . SER A 1 211 ? -7.695 -9.966 13.916 1.00 91.75 211 SER A O 1
ATOM 1663 N N . TRP A 1 212 ? -9.503 -9.223 15.014 1.00 93.88 212 TRP A N 1
ATOM 1664 C CA . TRP A 1 212 ? -10.039 -8.447 13.900 1.00 93.88 212 TRP A CA 1
ATOM 1665 C C . TRP A 1 212 ? -9.098 -7.307 13.492 1.00 93.88 212 TRP A C 1
ATOM 1667 O O . TRP A 1 212 ? -8.825 -7.151 12.301 1.00 93.88 212 TRP A O 1
ATOM 1677 N N . TRP A 1 213 ? -8.527 -6.572 14.453 1.00 93.44 213 TRP A N 1
ATOM 1678 C CA . TRP A 1 213 ? -7.507 -5.554 14.176 1.00 93.44 213 TRP A CA 1
ATOM 1679 C C . TRP A 1 213 ? -6.204 -6.137 13.635 1.00 93.44 213 TRP A C 1
ATOM 1681 O O . TRP A 1 213 ? -5.577 -5.491 12.805 1.00 93.44 213 TRP A O 1
ATOM 1691 N N . GLY A 1 214 ? -5.809 -7.346 14.039 1.00 89.44 214 GLY A N 1
ATOM 1692 C CA . GLY A 1 214 ? -4.653 -8.025 13.442 1.00 89.44 214 GLY A CA 1
ATOM 1693 C C . GLY A 1 214 ? -4.828 -8.284 11.940 1.00 89.44 214 GLY A C 1
ATOM 1694 O O . GLY A 1 214 ? -3.870 -8.194 11.184 1.00 89.44 214 GLY A O 1
ATOM 1695 N N . ARG A 1 215 ? -6.064 -8.544 11.489 1.00 88.94 215 ARG A N 1
ATOM 1696 C CA . ARG A 1 215 ? -6.378 -8.806 10.072 1.00 88.94 215 ARG A CA 1
ATOM 1697 C C . ARG A 1 215 ? -6.644 -7.544 9.253 1.00 88.94 215 ARG A C 1
ATOM 1699 O O . ARG A 1 215 ? -6.219 -7.469 8.108 1.00 88.94 215 ARG A O 1
ATOM 1706 N N . ASN A 1 216 ? -7.368 -6.580 9.817 1.00 88.06 216 ASN A N 1
ATOM 1707 C CA . ASN A 1 216 ? -7.837 -5.392 9.090 1.00 88.06 216 ASN A CA 1
ATOM 1708 C C . ASN A 1 216 ? -6.985 -4.140 9.355 1.00 88.06 216 ASN A C 1
ATOM 1710 O O . ASN A 1 216 ? -7.081 -3.154 8.629 1.00 88.06 216 ASN A O 1
ATOM 1714 N N . GLY A 1 217 ? -6.143 -4.173 10.388 1.00 88.50 217 GLY A N 1
ATOM 1715 C CA . GLY A 1 217 ? -5.410 -3.019 10.889 1.00 88.50 217 GLY A CA 1
ATOM 1716 C C . GLY A 1 217 ? -6.266 -2.108 11.774 1.00 88.50 217 GLY A C 1
ATOM 1717 O O . GLY A 1 217 ? -7.495 -2.065 11.696 1.00 88.50 217 GLY A O 1
ATOM 1718 N N . ARG A 1 218 ? -5.595 -1.336 12.633 1.00 89.81 218 ARG A N 1
ATOM 1719 C CA . ARG A 1 218 ? -6.207 -0.242 13.392 1.00 89.81 218 ARG A CA 1
ATOM 1720 C C . ARG A 1 218 ? -5.492 1.063 13.070 1.00 89.81 218 ARG A C 1
ATOM 1722 O O . ARG A 1 218 ? -4.473 1.386 13.671 1.00 89.81 218 ARG A O 1
ATOM 1729 N N . VAL A 1 219 ? -6.057 1.815 12.134 1.00 89.62 219 VAL A N 1
ATOM 1730 C CA . VAL A 1 219 ? -5.491 3.091 11.683 1.00 89.62 219 VAL A CA 1
ATOM 1731 C C . VAL A 1 219 ? -5.792 4.190 12.698 1.00 89.62 219 VAL A C 1
ATOM 1733 O O . VAL A 1 219 ? -6.951 4.451 13.020 1.00 89.62 219 VAL A O 1
ATOM 1736 N N . THR A 1 220 ? -4.748 4.852 13.198 1.00 90.62 220 THR A N 1
ATOM 1737 C CA . THR A 1 220 ? -4.895 6.014 14.089 1.00 90.62 220 THR A CA 1
ATOM 1738 C C . THR A 1 220 ? -5.125 7.307 13.303 1.00 90.62 220 THR A C 1
ATOM 1740 O O . THR A 1 220 ? -4.762 7.409 12.133 1.00 90.62 220 THR A O 1
ATOM 1743 N N . TYR A 1 221 ? -5.662 8.352 13.947 1.00 90.56 221 TYR A N 1
ATOM 1744 C CA . TYR A 1 221 ? -5.881 9.645 13.277 1.00 90.56 221 TYR A CA 1
ATOM 1745 C C . TYR A 1 221 ? -4.596 10.234 12.680 1.00 90.56 221 TYR A C 1
ATOM 1747 O O . TYR A 1 221 ? -4.633 10.859 11.627 1.00 90.56 221 TYR A O 1
ATOM 1755 N N . ILE A 1 222 ? -3.452 10.038 13.339 1.00 89.94 222 ILE A N 1
ATOM 1756 C CA . ILE A 1 222 ? -2.164 10.544 12.856 1.00 89.94 222 ILE A CA 1
ATOM 1757 C C . ILE A 1 222 ? -1.710 9.786 11.604 1.00 89.94 222 ILE A C 1
ATOM 1759 O O . ILE A 1 222 ? -1.248 10.410 10.652 1.00 89.94 222 ILE A O 1
ATOM 1763 N N . GLU A 1 223 ? -1.882 8.464 11.578 1.00 88.44 223 GLU A N 1
ATOM 1764 C CA . GLU A 1 223 ? -1.612 7.649 10.389 1.00 88.44 223 GLU A CA 1
ATOM 1765 C C . GLU A 1 223 ? -2.535 8.032 9.230 1.00 88.44 223 GLU A C 1
ATOM 1767 O O . GLU A 1 223 ? -2.056 8.258 8.121 1.00 88.44 223 GLU A O 1
ATOM 1772 N N . TRP A 1 224 ? -3.833 8.191 9.501 1.00 90.62 224 TRP A N 1
ATOM 1773 C CA . TRP A 1 224 ? -4.814 8.656 8.521 1.00 90.62 224 TRP A CA 1
ATOM 1774 C C . TRP A 1 224 ? -4.444 10.029 7.955 1.00 90.62 224 TRP A C 1
ATOM 1776 O O . 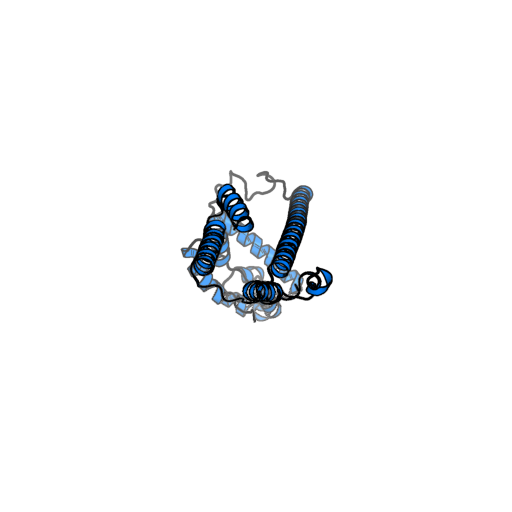TRP A 1 224 ? -4.413 10.239 6.745 1.00 90.62 224 TRP A O 1
ATOM 1786 N N . LYS A 1 225 ? -4.090 10.971 8.834 1.00 91.38 225 LYS A N 1
ATOM 1787 C CA . LYS A 1 225 ? -3.667 12.318 8.452 1.00 91.38 225 LYS A CA 1
ATOM 1788 C C . LYS A 1 225 ? -2.411 12.294 7.577 1.00 91.38 225 LYS A C 1
ATOM 1790 O O . LYS A 1 225 ? -2.335 13.040 6.599 1.00 91.38 225 LYS A O 1
ATOM 1795 N N . TYR A 1 226 ? -1.449 11.428 7.896 1.00 90.69 226 TYR A N 1
ATOM 1796 C CA . TYR A 1 226 ? -0.261 11.232 7.070 1.00 90.69 226 TYR A CA 1
ATOM 1797 C C . TYR A 1 226 ? -0.611 10.661 5.689 1.00 90.69 226 TYR A C 1
ATOM 1799 O O . TYR A 1 226 ? -0.116 11.181 4.692 1.00 90.69 226 TYR A O 1
ATOM 1807 N N . GLN A 1 227 ? -1.497 9.663 5.610 1.00 88.00 227 GLN A N 1
ATOM 1808 C CA . GLN A 1 227 ? -1.982 9.120 4.333 1.00 88.00 227 GLN A CA 1
ATOM 1809 C C . GLN A 1 227 ? -2.701 10.183 3.490 1.00 88.00 227 GLN A C 1
ATOM 1811 O O . GLN A 1 227 ? -2.548 10.206 2.272 1.00 88.00 227 GLN A O 1
ATOM 1816 N N . TRP A 1 228 ? -3.437 11.092 4.135 1.00 87.56 228 TRP A N 1
ATOM 1817 C CA . TRP A 1 228 ? -4.196 12.141 3.458 1.00 87.56 228 TRP A CA 1
ATOM 1818 C C . TRP A 1 228 ? -3.322 13.282 2.919 1.00 87.56 228 TRP A C 1
ATOM 1820 O O . TRP A 1 228 ? -3.538 13.759 1.806 1.00 87.56 228 TRP A O 1
ATOM 1830 N N . PHE A 1 229 ? -2.355 13.764 3.710 1.00 87.94 229 PHE A N 1
ATOM 1831 C CA . PHE A 1 229 ? -1.575 14.965 3.372 1.00 87.94 229 PHE A CA 1
ATOM 1832 C C . PHE A 1 229 ? -0.128 14.703 2.950 1.00 87.94 229 PHE A C 1
ATOM 1834 O O . PHE A 1 229 ? 0.501 15.607 2.401 1.00 87.94 229 PHE A O 1
ATOM 1841 N N . GLY A 1 230 ? 0.441 13.536 3.258 1.00 86.94 230 GLY A N 1
ATOM 1842 C CA . GLY A 1 230 ? 1.825 13.186 2.919 1.00 86.94 230 GLY A CA 1
ATOM 1843 C C . GLY A 1 230 ? 2.902 14.061 3.578 1.00 86.94 230 GLY A C 1
ATOM 1844 O O . GLY A 1 230 ? 4.039 14.087 3.113 1.00 86.94 230 GLY A O 1
ATOM 1845 N N . ARG A 1 231 ? 2.576 14.808 4.642 1.00 87.62 231 ARG A N 1
ATOM 1846 C CA . ARG A 1 231 ? 3.516 15.737 5.294 1.00 87.62 231 ARG A CA 1
ATOM 1847 C C . ARG A 1 231 ? 4.585 14.985 6.080 1.00 87.62 231 ARG A C 1
ATOM 1849 O O . ARG A 1 231 ? 4.290 14.063 6.836 1.00 87.62 231 ARG A O 1
ATOM 1856 N N . GLU A 1 232 ? 5.824 15.456 5.990 1.00 80.12 232 GLU A N 1
ATOM 1857 C CA . GLU A 1 232 ? 6.963 14.849 6.687 1.00 80.12 232 GLU A CA 1
ATOM 1858 C C . GLU A 1 232 ? 6.824 14.900 8.220 1.00 80.12 232 GLU A C 1
ATOM 1860 O O . GLU A 1 232 ? 7.154 13.936 8.908 1.00 80.12 232 GLU A O 1
ATOM 1865 N N . SER A 1 233 ? 6.254 15.983 8.764 1.00 80.50 233 SER A N 1
ATOM 1866 C CA . SER A 1 233 ? 5.945 16.092 10.198 1.00 80.50 233 SER A CA 1
ATOM 1867 C C . SER A 1 233 ? 4.982 15.001 10.672 1.00 80.50 233 SER A C 1
ATOM 1869 O O . SER A 1 233 ? 5.132 14.471 11.772 1.00 80.50 233 SER A O 1
ATOM 1871 N N . ASP A 1 234 ? 4.014 14.644 9.825 1.00 82.69 234 ASP A N 1
ATOM 1872 C CA . ASP A 1 234 ? 3.002 13.636 10.129 1.00 82.69 234 ASP A CA 1
ATOM 1873 C C . ASP A 1 234 ? 3.583 12.221 9.961 1.00 82.69 234 ASP A C 1
ATOM 1875 O O . ASP A 1 234 ? 3.201 11.322 10.704 1.00 82.69 234 ASP A O 1
ATOM 1879 N N . ARG A 1 235 ? 4.580 12.025 9.081 1.00 82.75 235 ARG A N 1
ATOM 1880 C CA . ARG A 1 235 ? 5.280 10.740 8.881 1.00 82.75 235 ARG A CA 1
ATOM 1881 C C . ARG A 1 235 ? 5.941 10.225 10.156 1.00 82.75 235 ARG A C 1
ATOM 1883 O O . ARG A 1 235 ? 5.793 9.053 10.505 1.00 82.75 235 ARG A O 1
ATOM 1890 N N . VAL A 1 236 ? 6.688 11.091 10.844 1.00 80.50 236 VAL A N 1
ATOM 1891 C CA . VAL A 1 236 ? 7.397 10.727 12.083 1.00 80.50 236 VAL A CA 1
ATOM 1892 C C . VAL A 1 236 ? 6.392 10.347 13.169 1.00 80.50 236 VAL A C 1
ATOM 1894 O O . VAL A 1 236 ? 6.529 9.299 13.799 1.00 80.50 236 VAL A O 1
ATOM 1897 N N . ALA A 1 237 ? 5.341 11.154 13.331 1.00 79.25 237 ALA A N 1
ATOM 1898 C CA . ALA A 1 237 ? 4.286 10.899 14.304 1.00 79.25 237 ALA A CA 1
ATOM 1899 C C . ALA A 1 237 ? 3.485 9.622 13.974 1.00 79.25 237 ALA A C 1
ATOM 1901 O O . ALA A 1 237 ? 3.168 8.849 14.877 1.00 79.25 237 ALA A O 1
ATOM 1902 N N . ALA A 1 238 ? 3.213 9.360 12.692 1.00 81.75 238 ALA A N 1
ATOM 1903 C CA . ALA A 1 238 ? 2.520 8.160 12.227 1.00 81.75 238 ALA A CA 1
ATOM 1904 C C . ALA A 1 238 ? 3.342 6.894 12.477 1.00 81.75 238 ALA A C 1
ATOM 1906 O O . ALA A 1 238 ? 2.790 5.889 12.913 1.00 81.75 238 ALA A O 1
ATOM 1907 N N . ARG A 1 239 ? 4.667 6.938 12.278 1.00 81.06 239 ARG A N 1
ATOM 1908 C CA . ARG A 1 239 ? 5.548 5.805 12.604 1.00 81.06 239 ARG A CA 1
ATOM 1909 C C . ARG A 1 239 ? 5.464 5.452 14.089 1.00 81.06 239 ARG A C 1
ATOM 1911 O O . ARG A 1 239 ? 5.283 4.287 14.427 1.00 81.06 239 ARG A O 1
ATOM 1918 N N . SER A 1 240 ? 5.547 6.450 14.969 1.00 76.62 240 SER A N 1
ATOM 1919 C CA . SER A 1 240 ? 5.405 6.236 16.414 1.00 76.62 240 SER A CA 1
ATOM 1920 C C . SER A 1 240 ? 4.015 5.720 16.802 1.00 76.62 240 SER A C 1
ATOM 1922 O O . SER A 1 240 ? 3.911 4.872 17.685 1.00 76.62 240 SER A O 1
ATOM 1924 N N . ALA A 1 241 ? 2.956 6.198 16.142 1.00 75.56 241 ALA A N 1
ATOM 1925 C CA . ALA A 1 241 ? 1.590 5.742 16.386 1.00 75.56 241 ALA A CA 1
ATOM 1926 C C . ALA A 1 241 ? 1.364 4.291 15.929 1.00 75.56 241 ALA A C 1
ATOM 1928 O O . ALA A 1 241 ? 0.779 3.520 16.686 1.00 75.56 241 ALA A O 1
ATOM 1929 N N . LYS A 1 242 ? 1.915 3.903 14.770 1.00 73.19 242 LYS A N 1
ATOM 1930 C CA . LYS A 1 242 ? 1.782 2.556 14.197 1.00 73.19 242 LYS A CA 1
ATOM 1931 C C . LYS A 1 242 ? 2.346 1.467 15.109 1.00 73.19 242 LYS A C 1
ATOM 1933 O O . LYS A 1 242 ? 1.708 0.438 15.313 1.00 73.19 242 LYS A O 1
ATOM 1938 N N . HIS A 1 243 ? 3.514 1.710 15.706 1.00 63.59 243 HIS A N 1
ATOM 1939 C CA . HIS A 1 243 ? 4.098 0.777 16.678 1.00 63.59 243 HIS A CA 1
ATOM 1940 C C . HIS A 1 243 ? 3.256 0.649 17.953 1.00 63.59 243 HIS A C 1
ATOM 1942 O O . HIS A 1 243 ? 3.272 -0.389 18.605 1.00 63.59 243 HIS A O 1
ATOM 1948 N N . ALA A 1 244 ? 2.496 1.686 18.316 1.00 67.62 244 ALA A N 1
ATOM 1949 C CA . ALA A 1 244 ? 1.563 1.601 19.431 1.00 67.62 244 ALA A CA 1
ATOM 1950 C C . ALA A 1 244 ? 0.244 0.905 19.037 1.00 67.62 244 ALA A C 1
ATOM 1952 O O . ALA A 1 244 ? -0.402 0.301 19.887 1.00 67.62 244 ALA A O 1
ATOM 1953 N N . SER A 1 245 ? -0.191 0.987 17.777 1.00 65.00 245 SER A N 1
ATOM 1954 C CA . SER A 1 245 ? -1.549 0.653 17.332 1.00 65.00 245 SER A CA 1
ATOM 1955 C C . SER A 1 245 ? -1.708 -0.757 16.745 1.00 65.00 245 SER A C 1
ATOM 1957 O O . SER A 1 245 ? -2.289 -0.906 15.684 1.00 65.00 245 SER A O 1
ATOM 1959 N N . TYR A 1 246 ? -1.255 -1.828 17.407 1.00 64.06 246 TYR A N 1
ATOM 1960 C CA . TYR A 1 246 ? -1.447 -3.228 16.943 1.00 64.06 246 TYR A CA 1
ATOM 1961 C C . TYR A 1 246 ? -0.984 -3.545 15.493 1.00 64.06 246 TYR A C 1
ATOM 1963 O O . TYR A 1 246 ? -1.138 -4.676 15.038 1.00 64.06 246 TYR A O 1
ATOM 1971 N N . GLY A 1 247 ? -0.378 -2.591 14.776 1.00 50.53 247 GLY A N 1
ATOM 1972 C CA . GLY A 1 247 ? -0.116 -2.633 13.334 1.00 50.53 247 GLY A CA 1
ATOM 1973 C C . GLY A 1 247 ? 1.106 -3.449 12.910 1.00 50.53 247 GLY A C 1
ATOM 1974 O O . GLY A 1 247 ? 1.545 -3.315 11.769 1.00 50.53 247 GLY A O 1
ATOM 1975 N N . GLU A 1 248 ? 1.654 -4.263 13.815 1.00 47.94 248 GLU A N 1
ATOM 1976 C CA . GLU A 1 248 ? 2.770 -5.196 13.585 1.00 47.94 248 GLU A CA 1
ATOM 1977 C C . GLU A 1 248 ? 2.382 -6.671 13.826 1.00 47.94 248 GLU A C 1
ATOM 1979 O O . GLU A 1 248 ? 3.247 -7.539 13.846 1.00 47.94 248 GLU A O 1
ATOM 1984 N N . TYR A 1 249 ? 1.090 -6.999 13.961 1.00 44.16 249 TYR A N 1
ATOM 1985 C CA . TYR A 1 249 ? 0.626 -8.395 13.926 1.00 44.16 249 TYR A CA 1
ATOM 1986 C C . TYR A 1 249 ? 0.392 -8.868 12.484 1.00 44.16 249 TYR A C 1
ATOM 1988 O O . TYR A 1 249 ? -0.725 -9.202 12.104 1.00 44.16 249 TYR A O 1
ATOM 1996 N N . VAL A 1 250 ? 1.449 -8.900 11.675 1.00 33.69 250 VAL A N 1
ATOM 1997 C CA . VAL A 1 250 ? 1.476 -9.682 10.431 1.00 33.69 250 VAL A CA 1
ATOM 1998 C C . VAL A 1 250 ? 2.784 -10.466 10.432 1.00 33.69 250 VAL A C 1
ATOM 2000 O O . VAL A 1 250 ? 3.861 -9.877 10.348 1.00 33.69 250 VAL A O 1
ATOM 2003 N N . ALA A 1 251 ? 2.653 -11.780 10.624 1.00 32.28 251 ALA A N 1
ATOM 2004 C CA . ALA A 1 251 ? 3.666 -12.768 10.272 1.00 32.28 251 ALA A CA 1
ATOM 2005 C C . ALA A 1 251 ? 3.726 -12.925 8.748 1.00 32.28 251 ALA A C 1
ATOM 2007 O O . ALA A 1 251 ? 2.648 -12.814 8.118 1.00 32.28 251 ALA A O 1
#